Protein AF-A0A699YK33-F1 (afdb_monomer)

pLDDT: mean 93.55, std 6.71, range [49.25, 98.31]

Structure (mmCIF, N/CA/C/O backbone):
data_AF-A0A699YK33-F1
#
_entry.id   AF-A0A699YK33-F1
#
loop_
_atom_site.group_PDB
_atom_site.id
_atom_site.type_symbol
_atom_site.label_atom_id
_atom_site.label_alt_id
_atom_site.label_comp_id
_atom_site.label_asym_id
_atom_site.label_entity_id
_atom_site.label_seq_id
_atom_site.pdbx_PDB_ins_code
_atom_site.Cartn_x
_atom_site.Cartn_y
_atom_site.Cartn_z
_atom_site.occupancy
_atom_site.B_iso_or_equiv
_atom_site.auth_seq_id
_atom_site.auth_comp_id
_atom_site.auth_asym_id
_atom_site.auth_atom_id
_atom_site.pdbx_PDB_model_num
ATOM 1 N N . MET A 1 1 ? 4.930 -12.488 -0.880 1.00 94.19 1 MET A N 1
ATOM 2 C CA . MET A 1 1 ? 5.176 -11.041 -0.690 1.00 94.19 1 MET A CA 1
ATOM 3 C C . MET A 1 1 ? 6.001 -10.523 -1.856 1.00 94.19 1 MET A C 1
ATOM 5 O O . MET A 1 1 ? 6.764 -11.324 -2.399 1.00 94.19 1 MET A O 1
ATOM 9 N N . GLY A 1 2 ? 5.838 -9.251 -2.235 1.00 93.69 2 GLY A N 1
ATOM 10 C CA . GLY A 1 2 ? 6.612 -8.579 -3.289 1.00 93.69 2 GLY A CA 1
ATOM 11 C C . GLY A 1 2 ? 6.788 -9.409 -4.553 1.00 93.69 2 GLY A C 1
ATOM 12 O O . GLY A 1 2 ? 5.814 -9.933 -5.093 1.00 93.69 2 GLY A O 1
ATOM 13 N N . GLY A 1 3 ? 8.035 -9.631 -4.972 1.00 94.25 3 GLY A N 1
ATOM 14 C CA . GLY A 1 3 ? 8.350 -10.424 -6.167 1.00 94.25 3 GLY A CA 1
ATOM 15 C C . GLY A 1 3 ? 7.695 -11.815 -6.211 1.00 94.25 3 GLY A C 1
ATOM 16 O O . GLY A 1 3 ? 7.258 -12.253 -7.271 1.00 94.25 3 GLY A O 1
ATOM 17 N N . GLY A 1 4 ? 7.513 -12.487 -5.067 1.00 94.50 4 GLY A N 1
ATOM 18 C CA . GLY A 1 4 ? 6.802 -13.772 -5.016 1.00 94.50 4 GLY A CA 1
ATOM 19 C C . GLY A 1 4 ? 5.306 -13.661 -5.349 1.00 94.50 4 GLY A C 1
ATOM 20 O O . GLY A 1 4 ? 4.724 -14.596 -5.899 1.00 94.50 4 GLY A O 1
ATOM 21 N N . ALA A 1 5 ? 4.678 -12.514 -5.060 1.00 93.81 5 ALA A N 1
ATOM 22 C CA . ALA A 1 5 ? 3.335 -12.219 -5.558 1.00 93.81 5 ALA A CA 1
ATOM 23 C C . ALA A 1 5 ? 3.363 -12.019 -7.080 1.00 93.81 5 ALA A C 1
ATOM 25 O O . ALA A 1 5 ? 2.541 -12.610 -7.766 1.00 93.81 5 ALA A O 1
ATOM 26 N N . GLY A 1 6 ? 4.349 -11.295 -7.619 1.00 92.94 6 GLY A N 1
ATOM 27 C CA . GLY A 1 6 ? 4.506 -11.099 -9.067 1.00 92.94 6 GLY A CA 1
ATOM 28 C C . GLY A 1 6 ? 4.666 -12.396 -9.863 1.00 92.94 6 GLY A C 1
ATOM 29 O O . GLY A 1 6 ? 4.069 -12.540 -10.924 1.00 92.94 6 GLY A O 1
ATOM 30 N N . VAL A 1 7 ? 5.394 -13.379 -9.328 1.00 94.44 7 VAL A N 1
ATOM 31 C CA . VAL A 1 7 ? 5.552 -14.696 -9.974 1.00 94.44 7 VAL A CA 1
ATOM 32 C C . VAL A 1 7 ? 4.247 -15.508 -9.975 1.00 94.44 7 VAL A C 1
ATOM 34 O O . VAL A 1 7 ? 4.045 -16.339 -10.855 1.00 94.44 7 VAL A O 1
ATOM 37 N N . SER A 1 8 ? 3.351 -15.286 -9.008 1.00 94.25 8 SER A N 1
ATOM 38 C CA . SER A 1 8 ? 2.173 -16.139 -8.791 1.00 94.25 8 SER A CA 1
ATOM 39 C C . SER A 1 8 ? 0.850 -15.518 -9.246 1.00 94.25 8 SER A C 1
ATOM 41 O O . SER A 1 8 ? 0.050 -16.186 -9.895 1.00 94.25 8 SER A O 1
ATOM 43 N N . ILE A 1 9 ? 0.594 -14.249 -8.927 1.00 95.00 9 ILE A N 1
ATOM 44 C CA . ILE A 1 9 ? -0.731 -13.619 -9.037 1.00 95.00 9 ILE A CA 1
ATOM 45 C C . ILE A 1 9 ? -1.215 -13.443 -10.481 1.00 95.00 9 ILE A C 1
ATOM 47 O O . ILE A 1 9 ? -2.422 -13.419 -10.718 1.00 95.00 9 ILE A O 1
ATOM 51 N N . HIS A 1 10 ? -0.279 -13.358 -11.430 1.00 95.62 10 HIS A N 1
ATOM 52 C CA . HIS A 1 10 ? -0.553 -13.248 -12.867 1.00 95.62 10 HIS A CA 1
ATOM 53 C C . HIS A 1 10 ? -0.711 -14.614 -13.548 1.00 95.62 10 HIS A C 1
ATOM 55 O O . HIS A 1 10 ? -1.082 -14.681 -14.718 1.00 95.62 10 HIS A O 1
ATOM 61 N N . GLY A 1 11 ? -0.423 -15.706 -12.834 1.00 94.62 11 GLY A N 1
ATOM 62 C CA . GLY A 1 11 ? -0.591 -17.064 -13.330 1.00 94.62 11 GLY A CA 1
ATOM 63 C C . GLY A 1 11 ? -2.064 -17.447 -13.475 1.00 94.62 11 GLY A C 1
ATOM 64 O O . GLY A 1 11 ? -2.920 -17.016 -12.701 1.00 94.62 11 GLY A O 1
ATOM 65 N N . HIS A 1 12 ? -2.358 -18.307 -14.452 1.00 94.69 12 HIS A N 1
ATOM 66 C CA . HIS A 1 12 ? -3.718 -18.810 -14.677 1.00 94.69 12 HIS A CA 1
ATOM 67 C C . HIS A 1 12 ? -4.240 -19.618 -13.477 1.00 94.69 12 HIS A C 1
ATOM 69 O O . HIS A 1 12 ? -5.401 -19.502 -13.091 1.00 94.69 12 HIS A O 1
ATOM 75 N N . PHE A 1 13 ? -3.351 -20.387 -12.845 1.00 95.25 13 PHE A N 1
ATOM 76 C CA . PHE A 1 13 ? -3.638 -21.150 -11.638 1.00 95.25 13 PHE A CA 1
ATOM 77 C C . PHE A 1 13 ? -2.899 -20.543 -10.450 1.00 95.25 13 PHE A C 1
ATOM 79 O O . PHE A 1 13 ? -1.687 -20.338 -10.495 1.00 95.25 13 PHE A O 1
ATOM 86 N N . ARG A 1 14 ? -3.638 -20.279 -9.373 1.00 95.12 14 ARG A N 1
ATOM 87 C CA . ARG A 1 14 ? -3.117 -19.730 -8.118 1.00 95.12 14 ARG A CA 1
ATOM 88 C C . ARG A 1 14 ? -3.487 -20.693 -7.003 1.00 95.12 14 ARG A C 1
ATOM 90 O O . ARG A 1 14 ? -4.668 -20.903 -6.748 1.00 95.12 14 ARG A O 1
ATOM 97 N N . VAL A 1 15 ? -2.480 -21.286 -6.369 1.00 94.19 15 VAL A N 1
ATOM 98 C CA . VAL A 1 15 ? -2.665 -22.246 -5.276 1.00 94.19 15 VAL A CA 1
ATOM 99 C C . VAL A 1 15 ? -2.273 -21.571 -3.969 1.00 94.19 15 VAL A C 1
ATOM 101 O O . VAL A 1 15 ? -1.152 -21.087 -3.825 1.00 94.19 15 VAL A O 1
ATOM 104 N N . ALA A 1 16 ? -3.206 -21.539 -3.023 1.00 92.75 16 ALA A N 1
ATOM 105 C CA . ALA A 1 16 ? -2.965 -21.109 -1.654 1.00 92.75 16 ALA A CA 1
ATOM 106 C C . ALA A 1 16 ? -3.163 -22.293 -0.701 1.00 92.75 16 ALA A C 1
ATOM 108 O O . ALA A 1 16 ? -3.942 -23.203 -0.978 1.00 92.75 16 ALA A O 1
ATOM 109 N N . THR A 1 17 ? -2.449 -22.266 0.416 1.00 93.75 17 THR A N 1
ATOM 110 C CA . THR A 1 17 ? -2.504 -23.260 1.496 1.00 93.75 17 THR A CA 1
ATOM 111 C C . THR A 1 17 ? -2.755 -22.545 2.820 1.00 93.75 17 THR A C 1
ATOM 113 O O . THR A 1 17 ? -2.683 -21.316 2.891 1.00 93.75 17 THR A O 1
ATOM 116 N N . GLU A 1 18 ? -2.957 -23.294 3.897 1.00 92.19 18 GLU A N 1
ATOM 117 C CA . GLU A 1 18 ? -3.042 -22.766 5.261 1.00 92.19 18 GLU A CA 1
ATOM 118 C C . GLU A 1 18 ? -1.773 -22.019 5.710 1.00 92.19 18 GLU A C 1
ATOM 120 O O . GLU A 1 18 ? -1.812 -21.230 6.651 1.00 92.19 18 GLU A O 1
ATOM 125 N N . ARG A 1 19 ? -0.646 -22.232 5.018 1.00 91.88 19 ARG A N 1
ATOM 126 C CA . ARG A 1 19 ? 0.640 -21.568 5.283 1.00 91.88 19 ARG A CA 1
ATOM 127 C C . ARG A 1 19 ? 0.883 -20.344 4.402 1.00 91.88 19 ARG A C 1
ATOM 129 O O . ARG A 1 19 ? 1.884 -19.650 4.581 1.00 91.88 19 ARG A O 1
ATOM 136 N N . SER A 1 20 ? 0.020 -20.085 3.422 1.00 92.06 20 SER A N 1
ATOM 137 C CA . SER A 1 20 ? 0.208 -18.987 2.478 1.00 92.06 20 SER A CA 1
ATOM 138 C C . SER A 1 20 ? 0.007 -17.635 3.161 1.00 92.06 20 SER A C 1
ATOM 140 O O . SER A 1 20 ? -1.020 -17.381 3.783 1.00 92.06 20 SER A O 1
ATOM 142 N N . VAL A 1 21 ? 0.979 -16.735 2.994 1.00 92.88 21 VAL A N 1
ATOM 143 C CA . VAL A 1 21 ? 0.901 -15.354 3.486 1.00 92.88 21 VAL A CA 1
ATOM 144 C C . VAL A 1 21 ? 1.034 -14.389 2.317 1.00 92.88 21 VAL A C 1
ATOM 146 O O . VAL A 1 21 ? 2.070 -14.328 1.646 1.00 92.88 21 VAL A O 1
ATOM 149 N N . PHE A 1 22 ? -0.014 -13.599 2.100 1.00 95.00 22 PHE A N 1
ATOM 150 C CA . PHE A 1 22 ? -0.031 -12.531 1.110 1.00 95.00 22 PHE A CA 1
ATOM 151 C C . PHE A 1 22 ? 0.154 -11.169 1.791 1.00 95.00 22 PHE A C 1
ATOM 153 O O . PHE A 1 22 ? -0.535 -10.872 2.763 1.00 95.00 22 PHE A O 1
ATOM 160 N N . ALA A 1 23 ? 1.092 -10.361 1.292 1.00 96.00 23 ALA A N 1
ATOM 161 C CA . ALA A 1 23 ? 1.342 -8.985 1.728 1.00 96.00 23 ALA A CA 1
ATOM 162 C C . ALA A 1 23 ? 2.189 -8.247 0.679 1.00 96.00 23 ALA A C 1
ATOM 164 O O . ALA A 1 23 ? 2.988 -8.892 -0.014 1.00 96.00 23 ALA A O 1
ATOM 165 N N . MET A 1 24 ? 2.056 -6.920 0.639 1.00 97.31 24 MET A N 1
ATOM 166 C CA . MET A 1 24 ? 2.855 -5.995 -0.177 1.00 97.31 24 MET A CA 1
ATOM 167 C C . MET A 1 24 ? 3.557 -4.965 0.737 1.00 97.31 24 MET A C 1
ATOM 169 O O . MET A 1 24 ? 3.090 -3.835 0.877 1.00 97.31 24 MET A O 1
ATOM 173 N N . PRO A 1 25 ? 4.633 -5.358 1.452 1.00 96.88 25 PRO A N 1
ATOM 174 C CA . PRO A 1 25 ? 5.281 -4.533 2.477 1.00 96.88 25 PRO A CA 1
ATOM 175 C C . PRO A 1 25 ? 6.242 -3.462 1.927 1.00 96.88 25 PRO A C 1
ATOM 177 O O . PRO A 1 25 ? 7.055 -2.928 2.682 1.00 96.88 25 PRO A O 1
ATOM 180 N N . GLU A 1 26 ? 6.190 -3.148 0.633 1.00 98.06 26 GLU A N 1
ATOM 181 C CA . GLU A 1 26 ? 7.184 -2.330 -0.071 1.00 98.06 26 GLU A CA 1
ATOM 182 C C . GLU A 1 26 ? 7.278 -0.899 0.482 1.00 98.06 26 GLU A C 1
ATOM 184 O O . GLU A 1 26 ? 8.386 -0.381 0.646 1.00 98.06 26 GLU A O 1
ATOM 189 N N . CYS A 1 27 ? 6.152 -0.293 0.886 1.00 97.38 27 CYS A N 1
ATOM 190 C CA . CYS A 1 27 ? 6.141 1.054 1.477 1.00 97.38 27 CYS A CA 1
ATOM 191 C C . CYS A 1 27 ? 7.008 1.156 2.743 1.00 97.38 27 CYS A C 1
ATOM 193 O O . CYS A 1 27 ? 7.571 2.216 3.022 1.00 97.38 27 CYS A O 1
ATOM 195 N N . ALA A 1 28 ? 7.157 0.062 3.499 1.00 96.06 28 ALA A N 1
ATOM 196 C CA . ALA A 1 28 ? 7.976 0.020 4.712 1.00 96.06 28 ALA A CA 1
ATOM 197 C C . ALA A 1 28 ? 9.487 -0.045 4.428 1.00 96.06 28 ALA A C 1
ATOM 199 O O . ALA A 1 28 ? 10.285 0.218 5.325 1.00 96.06 28 ALA A O 1
ATOM 200 N N . ILE A 1 29 ? 9.883 -0.375 3.196 1.00 95.94 29 ILE A N 1
ATOM 201 C CA . ILE A 1 29 ? 11.282 -0.407 2.745 1.00 95.94 29 ILE A CA 1
ATOM 202 C C . ILE A 1 29 ? 11.589 0.698 1.727 1.00 95.94 29 ILE A C 1
ATOM 204 O O . ILE A 1 29 ? 12.615 0.642 1.055 1.00 95.94 29 ILE A O 1
ATOM 208 N N . GLY A 1 30 ? 10.726 1.712 1.617 1.00 96.69 30 GLY A N 1
ATOM 209 C CA . GLY A 1 30 ? 10.956 2.861 0.741 1.00 96.69 30 GLY A CA 1
ATOM 210 C C . GLY A 1 30 ? 10.732 2.582 -0.746 1.00 96.69 30 GLY A C 1
ATOM 211 O O . GLY A 1 30 ? 11.285 3.297 -1.577 1.00 96.69 30 GLY A O 1
ATOM 212 N N . LEU A 1 31 ? 9.954 1.552 -1.088 1.00 97.69 31 LEU A N 1
ATOM 213 C CA . LEU A 1 31 ? 9.468 1.285 -2.443 1.00 97.69 31 LEU A CA 1
ATOM 214 C C . LEU A 1 31 ? 7.932 1.343 -2.457 1.00 97.69 31 LEU A C 1
ATOM 216 O O . LEU A 1 31 ? 7.296 1.431 -1.416 1.00 97.69 31 LEU A O 1
ATOM 220 N N . TYR A 1 32 ? 7.313 1.294 -3.626 1.00 97.62 32 TYR A N 1
ATOM 221 C CA . TYR A 1 32 ? 5.868 1.112 -3.779 1.00 97.62 32 TYR A CA 1
ATOM 222 C C . TYR A 1 32 ? 5.577 -0.335 -4.221 1.00 97.62 32 TYR A C 1
ATOM 224 O O . TYR A 1 32 ? 6.486 -0.993 -4.730 1.00 97.62 32 TYR A O 1
ATOM 232 N N . PRO A 1 33 ? 4.345 -0.851 -4.061 1.00 98.00 33 PRO A N 1
ATOM 233 C CA . PRO A 1 33 ? 3.961 -2.148 -4.615 1.00 98.00 33 PRO A CA 1
ATOM 234 C C . PRO A 1 33 ? 4.132 -2.152 -6.141 1.00 98.00 33 PRO A C 1
ATOM 236 O O . PRO A 1 33 ? 3.358 -1.521 -6.864 1.00 98.00 33 PRO A O 1
ATOM 239 N N . ASP A 1 34 ? 5.165 -2.841 -6.614 1.00 97.00 34 ASP A N 1
ATOM 240 C CA . ASP A 1 34 ? 5.558 -2.952 -8.017 1.00 97.00 34 ASP A CA 1
ATOM 241 C C . ASP A 1 34 ? 4.968 -4.230 -8.640 1.00 97.00 34 ASP A C 1
ATOM 243 O O . ASP A 1 34 ? 3.880 -4.657 -8.256 1.00 97.00 34 ASP A O 1
ATOM 247 N N . ILE A 1 35 ? 5.634 -4.842 -9.627 1.00 96.88 35 ILE A N 1
ATOM 248 C CA . ILE A 1 35 ? 5.248 -6.122 -10.256 1.00 96.88 35 ILE A CA 1
ATOM 249 C C . ILE A 1 35 ? 3.802 -6.193 -10.780 1.00 96.88 35 ILE A C 1
ATOM 251 O O . ILE A 1 35 ? 3.200 -7.267 -10.853 1.00 96.88 35 ILE A O 1
ATOM 255 N N . GLY A 1 36 ? 3.225 -5.060 -11.179 1.00 97.31 36 GLY A N 1
ATOM 256 C CA . GLY A 1 36 ? 1.837 -4.954 -11.613 1.00 97.31 36 GLY A CA 1
ATOM 257 C C . GLY A 1 36 ? 0.834 -4.973 -10.458 1.00 97.31 36 GLY A C 1
ATOM 258 O O . GLY A 1 36 ? -0.339 -5.264 -10.686 1.00 97.31 36 GLY A O 1
ATOM 259 N N . ALA A 1 37 ? 1.242 -4.669 -9.225 1.00 97.94 37 ALA A N 1
ATOM 260 C CA . ALA A 1 37 ? 0.347 -4.603 -8.070 1.00 97.94 37 ALA A CA 1
ATOM 261 C C . ALA A 1 37 ? -0.772 -3.592 -8.246 1.00 97.94 37 ALA A C 1
ATOM 263 O O . ALA A 1 37 ? -1.921 -3.894 -7.934 1.00 97.94 37 ALA A O 1
ATOM 264 N N . SER A 1 38 ? -0.480 -2.456 -8.870 1.00 97.69 38 SER A N 1
ATOM 265 C CA . SER A 1 38 ? -1.500 -1.483 -9.255 1.00 97.69 38 SER A CA 1
ATOM 266 C C . SER A 1 38 ? -2.566 -2.055 -10.206 1.00 97.69 38 SER A C 1
ATOM 268 O O . SER A 1 38 ? -3.677 -1.543 -10.246 1.00 97.69 38 SER A O 1
ATOM 270 N N . PHE A 1 39 ? -2.300 -3.148 -10.931 1.00 98.00 39 PHE A N 1
ATOM 271 C CA . PHE A 1 39 ? -3.315 -3.851 -11.722 1.00 98.00 39 PHE A CA 1
ATOM 272 C C . PHE A 1 39 ? -4.162 -4.807 -10.873 1.00 98.00 39 PHE A C 1
ATOM 274 O O . PHE A 1 39 ? -5.390 -4.732 -10.907 1.00 98.00 39 PHE A O 1
ATOM 281 N N . PHE A 1 40 ? -3.541 -5.727 -10.126 1.00 96.81 40 PHE A N 1
ATOM 282 C CA . PHE A 1 40 ? -4.301 -6.773 -9.427 1.00 96.81 40 PHE A CA 1
ATOM 283 C C . PHE A 1 40 ? -4.896 -6.311 -8.092 1.00 96.81 40 PHE A C 1
ATOM 285 O O . PHE A 1 40 ? -5.946 -6.812 -7.699 1.00 96.81 40 PHE A O 1
ATOM 292 N N . LEU A 1 41 ? -4.281 -5.351 -7.390 1.00 97.50 41 LEU A N 1
ATOM 293 C CA . LEU A 1 41 ? -4.832 -4.824 -6.136 1.00 97.50 41 LEU A CA 1
ATOM 294 C C . LEU A 1 41 ? -6.108 -4.017 -6.394 1.00 97.50 41 LEU A C 1
ATOM 296 O O . LEU A 1 41 ? -7.035 -4.089 -5.595 1.00 97.50 41 LEU A O 1
ATOM 300 N N . ASN A 1 42 ? -6.204 -3.320 -7.530 1.00 97.31 42 ASN A N 1
ATOM 301 C CA . ASN A 1 42 ? -7.423 -2.608 -7.934 1.00 97.31 42 ASN A CA 1
ATOM 302 C C . ASN A 1 42 ? -8.599 -3.531 -8.294 1.00 97.31 42 ASN A C 1
ATOM 304 O O . ASN A 1 42 ? -9.720 -3.057 -8.436 1.00 97.31 42 ASN A O 1
ATOM 308 N N . GLN A 1 43 ? -8.366 -4.837 -8.434 1.00 95.69 43 GLN A N 1
ATOM 309 C CA . GLN A 1 43 ? -9.425 -5.824 -8.673 1.00 95.69 43 GLN A CA 1
ATOM 310 C C . GLN A 1 43 ? -9.964 -6.434 -7.373 1.00 95.69 43 GLN A C 1
ATOM 312 O O . GLN A 1 43 ? -10.909 -7.222 -7.404 1.00 95.69 43 GLN A O 1
ATOM 317 N N . LEU A 1 44 ? -9.359 -6.106 -6.227 1.00 95.12 44 LEU A N 1
ATOM 318 C CA . LEU A 1 44 ? -9.830 -6.562 -4.925 1.00 95.12 44 LEU A CA 1
ATOM 319 C C . LEU A 1 44 ? -11.083 -5.782 -4.493 1.00 95.12 44 LEU A C 1
ATOM 321 O O . LEU A 1 44 ? -11.240 -4.617 -4.856 1.00 95.12 44 LEU A O 1
ATOM 325 N N . PRO A 1 45 ? -11.976 -6.398 -3.700 1.00 94.44 45 PRO A N 1
ATOM 326 C CA . PRO A 1 45 ? -13.236 -5.777 -3.312 1.00 94.44 45 PRO A CA 1
ATOM 327 C C . PRO A 1 45 ? -13.034 -4.509 -2.477 1.00 94.44 45 PRO A C 1
ATOM 329 O O . PRO A 1 45 ? -12.212 -4.468 -1.554 1.00 94.44 45 PRO A O 1
ATOM 332 N N . GLY A 1 46 ? -13.843 -3.491 -2.781 1.00 93.94 46 GLY A N 1
ATOM 333 C CA . GLY A 1 46 ? -13.855 -2.215 -2.071 1.00 93.94 46 GLY A CA 1
ATOM 334 C C . GLY A 1 46 ? -12.477 -1.558 -2.066 1.00 93.94 46 GLY A C 1
ATOM 335 O O . GLY A 1 46 ? -11.878 -1.315 -3.110 1.00 93.94 46 GLY A O 1
ATOM 336 N N . ARG A 1 47 ? -11.964 -1.275 -0.867 1.00 96.31 47 ARG A N 1
ATOM 337 C CA . ARG A 1 47 ? -10.667 -0.608 -0.655 1.00 96.31 47 ARG A CA 1
ATOM 338 C C . ARG A 1 47 ? -9.568 -1.542 -0.165 1.00 96.31 47 ARG A C 1
ATOM 340 O O . ARG A 1 47 ? -8.509 -1.077 0.255 1.00 96.31 47 ARG A O 1
ATOM 347 N N . LEU A 1 48 ? -9.783 -2.858 -0.247 1.00 96.88 48 LEU A N 1
ATOM 348 C CA . LEU A 1 48 ? -8.811 -3.854 0.212 1.00 96.88 48 LEU A CA 1
ATOM 349 C C . LEU A 1 48 ? -7.457 -3.698 -0.480 1.00 96.88 48 LEU A C 1
ATOM 351 O O . LEU A 1 48 ? -6.426 -3.723 0.187 1.00 96.88 48 LEU A O 1
ATOM 355 N N . GLY A 1 49 ? -7.456 -3.479 -1.795 1.00 97.12 49 GLY A N 1
ATOM 356 C CA . GLY A 1 49 ? -6.227 -3.243 -2.546 1.00 97.12 49 GLY A CA 1
ATOM 357 C C . GLY A 1 49 ? -5.439 -2.042 -2.040 1.00 97.12 49 GLY A C 1
ATOM 358 O O . GLY A 1 49 ? -4.237 -2.152 -1.823 1.00 97.12 49 GLY A O 1
ATOM 359 N N . MET A 1 50 ? -6.122 -0.918 -1.804 1.00 97.94 50 MET A N 1
ATOM 360 C CA . MET A 1 50 ? -5.499 0.310 -1.304 1.00 97.94 50 MET A CA 1
ATOM 361 C C . MET A 1 50 ? -4.905 0.116 0.093 1.00 97.94 50 MET A C 1
ATOM 363 O O . MET A 1 50 ? -3.763 0.499 0.343 1.00 97.94 50 MET A O 1
ATOM 367 N N . TYR A 1 51 ? -5.656 -0.527 0.988 1.00 97.94 51 TYR A N 1
ATOM 368 C CA . TYR A 1 51 ? -5.188 -0.860 2.329 1.00 97.94 51 TYR A CA 1
ATOM 369 C C . TYR A 1 51 ? -3.924 -1.721 2.291 1.00 97.94 51 TYR A C 1
ATOM 371 O O . TYR A 1 51 ? -2.921 -1.359 2.907 1.00 97.94 51 TYR A O 1
ATOM 379 N N . LEU A 1 52 ? -3.938 -2.821 1.531 1.00 97.75 52 LEU A N 1
ATOM 380 C CA . LEU A 1 52 ? -2.782 -3.712 1.406 1.00 97.75 52 LEU A CA 1
ATOM 381 C C . LEU A 1 52 ? -1.577 -2.996 0.782 1.00 97.75 52 LEU A C 1
ATOM 383 O O . LEU A 1 52 ? -0.456 -3.220 1.227 1.00 97.75 52 LEU A O 1
ATOM 387 N N . ALA A 1 53 ? -1.809 -2.126 -0.206 1.00 98.12 53 ALA A N 1
ATOM 388 C CA . ALA A 1 53 ? -0.762 -1.379 -0.897 1.00 98.12 53 ALA A CA 1
ATOM 389 C C . ALA A 1 53 ? -0.035 -0.380 0.019 1.00 98.12 53 ALA A C 1
ATOM 391 O O . ALA A 1 53 ? 1.190 -0.272 -0.020 1.00 98.12 53 ALA A O 1
ATOM 392 N N . LEU A 1 54 ? -0.788 0.365 0.833 1.00 98.31 54 LEU A N 1
ATOM 393 C CA . LEU A 1 54 ? -0.237 1.431 1.673 1.00 98.31 54 LEU A CA 1
ATOM 394 C C . LEU A 1 54 ? 0.348 0.909 2.990 1.00 98.31 54 LEU A C 1
ATOM 396 O O . LEU A 1 54 ? 1.380 1.402 3.447 1.00 98.31 54 LEU A O 1
ATOM 400 N N . THR A 1 55 ? -0.305 -0.084 3.598 1.00 97.75 55 THR A N 1
ATOM 401 C CA . THR A 1 55 ? 0.072 -0.593 4.928 1.00 97.75 55 THR A CA 1
ATOM 402 C C . THR A 1 55 ? 1.014 -1.791 4.869 1.00 97.75 55 THR A C 1
ATOM 404 O O . THR A 1 55 ? 1.710 -2.084 5.840 1.00 97.75 55 THR A O 1
ATOM 407 N N . GLY A 1 56 ? 1.023 -2.534 3.759 1.00 97.00 56 GLY A N 1
ATOM 408 C CA . GLY A 1 56 ? 1.719 -3.813 3.685 1.00 97.00 56 GLY A CA 1
ATOM 409 C C . GLY A 1 56 ? 1.178 -4.872 4.641 1.00 97.00 56 GLY A C 1
ATOM 410 O O . GLY A 1 56 ? 1.888 -5.832 4.957 1.00 97.00 56 GLY A O 1
ATOM 411 N N . ALA A 1 57 ? -0.058 -4.701 5.119 1.00 95.88 57 ALA A N 1
ATOM 412 C CA . ALA A 1 57 ? -0.710 -5.651 6.000 1.00 95.88 57 ALA A CA 1
ATOM 413 C C . ALA A 1 57 ? -0.756 -7.050 5.378 1.00 95.88 57 ALA A C 1
ATOM 415 O O . ALA A 1 57 ? -0.853 -7.237 4.160 1.00 95.88 57 ALA A O 1
ATOM 416 N N . ARG A 1 58 ? -0.695 -8.058 6.247 1.00 94.00 58 ARG A N 1
ATOM 417 C CA . ARG A 1 58 ? -0.894 -9.445 5.839 1.00 94.00 58 ARG A CA 1
ATOM 418 C C . ARG A 1 58 ? -2.381 -9.665 5.624 1.00 94.00 58 ARG A C 1
ATOM 420 O O . ARG A 1 58 ? -3.178 -9.362 6.506 1.00 94.00 58 ARG A O 1
ATOM 427 N N . LEU A 1 59 ? -2.747 -10.223 4.477 1.00 86.25 59 LEU A N 1
ATOM 428 C CA . LEU A 1 59 ? -4.128 -10.594 4.208 1.00 86.25 59 LEU A CA 1
ATOM 429 C C . LEU A 1 59 ? -4.510 -11.781 5.099 1.00 86.25 59 LEU A C 1
ATOM 431 O O . LEU A 1 59 ? -4.157 -12.925 4.814 1.00 86.25 59 LEU A O 1
ATOM 435 N N . GLN A 1 60 ? -5.185 -11.483 6.206 1.00 80.31 60 GLN A N 1
ATOM 436 C CA . GLN A 1 60 ? -5.639 -12.433 7.219 1.00 80.31 60 GLN A CA 1
ATOM 437 C C . GLN A 1 60 ? -7.002 -11.985 7.770 1.00 80.31 60 GLN A C 1
ATOM 439 O O . GLN A 1 60 ? -7.334 -10.801 7.741 1.00 80.31 60 GLN A O 1
ATOM 444 N N . GLY A 1 61 ? -7.785 -12.929 8.301 1.00 71.56 61 GLY A N 1
ATOM 445 C CA . GLY A 1 61 ? -9.043 -12.638 8.996 1.00 71.56 61 GLY A CA 1
ATOM 446 C C . GLY A 1 61 ? -10.304 -12.688 8.126 1.00 71.56 61 GLY A C 1
ATOM 447 O O . GLY A 1 61 ? -10.309 -13.193 7.006 1.00 71.56 61 GLY A O 1
ATOM 448 N N . GLN A 1 62 ? -11.413 -12.204 8.693 1.00 81.06 62 GLN A N 1
ATOM 449 C CA . GLN A 1 62 ? -12.738 -12.236 8.069 1.00 81.06 62 GLN A CA 1
ATOM 450 C C . GLN A 1 62 ? -12.978 -10.962 7.254 1.00 81.06 62 GLN A C 1
ATOM 452 O O . GLN A 1 62 ? -13.210 -9.893 7.819 1.00 81.06 62 GLN A O 1
ATOM 457 N N . LEU A 1 63 ? -12.969 -11.088 5.925 1.00 84.56 63 LEU A N 1
ATOM 458 C CA . LEU A 1 63 ? -13.117 -9.964 4.994 1.00 84.56 63 LEU A CA 1
ATOM 459 C C . LEU A 1 63 ? -14.373 -9.115 5.261 1.00 84.56 63 LEU A C 1
ATOM 461 O O . LEU A 1 63 ? -14.314 -7.893 5.173 1.00 84.56 63 LEU A O 1
ATOM 465 N N . SER A 1 64 ? -15.484 -9.740 5.662 1.00 87.50 64 SER A N 1
ATOM 466 C CA . SER A 1 64 ? -16.746 -9.052 5.967 1.00 87.50 64 SER A CA 1
ATOM 467 C C . SER A 1 64 ? -16.639 -8.027 7.099 1.00 87.50 64 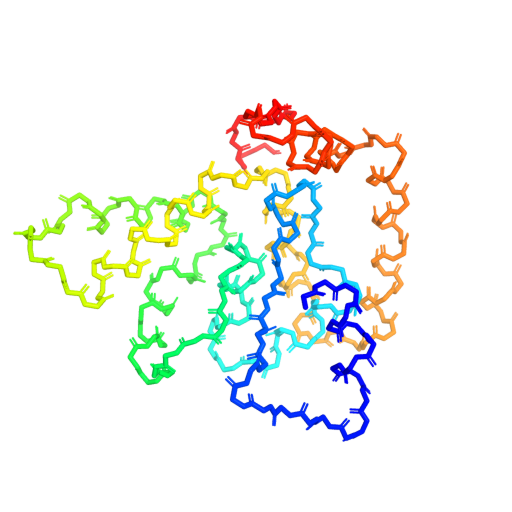SER A C 1
ATOM 469 O O . SER A 1 64 ? -17.321 -7.009 7.054 1.00 87.50 64 SER A O 1
ATOM 471 N N . ARG A 1 65 ? -15.774 -8.262 8.095 1.00 90.94 65 ARG A N 1
ATOM 472 C CA . ARG A 1 65 ? -15.534 -7.315 9.198 1.00 90.94 65 ARG A CA 1
ATOM 473 C C . ARG A 1 65 ? -14.578 -6.195 8.804 1.00 90.94 65 ARG A C 1
ATOM 475 O O . ARG A 1 65 ? -14.640 -5.112 9.372 1.00 90.94 65 ARG A O 1
ATOM 482 N N . LEU A 1 66 ? -13.686 -6.472 7.854 1.00 91.75 66 LEU A N 1
ATOM 483 C CA . LEU A 1 66 ? -12.664 -5.537 7.403 1.00 91.75 66 LEU A CA 1
ATOM 484 C C . LEU A 1 66 ? -13.249 -4.470 6.470 1.00 91.75 66 LEU A C 1
ATOM 486 O O . LEU A 1 66 ? -12.963 -3.293 6.652 1.00 91.75 66 LEU A O 1
ATOM 490 N N . LEU A 1 67 ? -14.083 -4.866 5.499 1.00 93.88 67 LEU A N 1
ATOM 491 C CA . LEU A 1 67 ? -14.574 -3.970 4.441 1.00 93.88 67 LEU A CA 1
ATOM 492 C C . LEU A 1 67 ? -15.195 -2.651 4.957 1.00 93.88 67 LEU A C 1
ATOM 494 O O . LEU A 1 67 ? -14.775 -1.608 4.456 1.00 93.88 67 LEU A O 1
ATOM 498 N N . PRO A 1 68 ? -16.080 -2.633 5.978 1.00 95.56 68 PRO A N 1
ATOM 499 C CA . PRO A 1 68 ? -16.637 -1.377 6.489 1.00 95.56 68 PRO A CA 1
ATOM 500 C C . PRO A 1 68 ? -15.575 -0.416 7.043 1.00 95.56 68 PRO A C 1
ATOM 502 O O . PRO A 1 68 ? -15.658 0.790 6.829 1.00 95.56 68 PRO A O 1
ATOM 505 N N . LEU A 1 69 ? -14.542 -0.944 7.710 1.00 95.88 69 LEU A N 1
ATOM 506 C CA . LEU A 1 69 ? -13.438 -0.139 8.245 1.00 95.88 69 LEU A CA 1
ATOM 507 C C . LEU A 1 69 ? -12.572 0.438 7.120 1.00 95.88 69 LEU A C 1
ATOM 509 O O . LEU A 1 69 ? -12.085 1.566 7.212 1.00 95.88 69 LEU A O 1
ATOM 513 N N . LEU A 1 70 ? -12.400 -0.314 6.029 1.00 96.69 70 LEU A N 1
ATOM 514 C CA . LEU A 1 70 ? -11.696 0.179 4.846 1.00 96.69 70 LEU A CA 1
ATOM 515 C C . LEU A 1 70 ? -12.473 1.300 4.156 1.00 96.69 70 LEU A C 1
ATOM 517 O O . LEU A 1 70 ? -11.876 2.296 3.751 1.00 96.69 70 LEU A O 1
ATOM 521 N N . ASP A 1 71 ? -13.791 1.155 4.043 1.00 96.25 71 ASP A N 1
ATOM 522 C CA . ASP A 1 71 ? -14.670 2.175 3.468 1.00 96.25 71 ASP A CA 1
ATOM 523 C 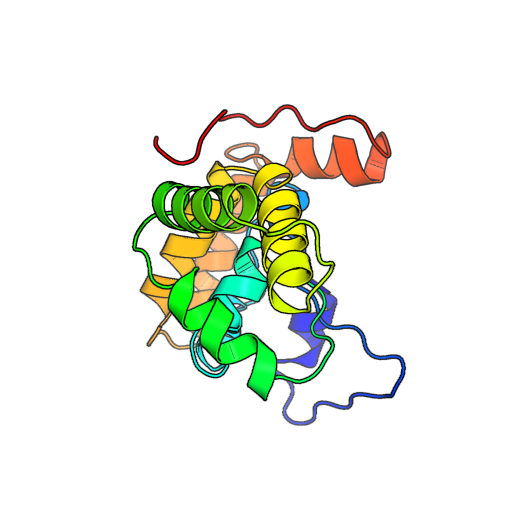C . ASP A 1 71 ? -14.723 3.448 4.313 1.00 96.25 71 ASP A C 1
ATOM 525 O O . ASP A 1 71 ? -14.867 4.537 3.762 1.00 96.25 71 ASP A O 1
ATOM 529 N N . GLN A 1 72 ? -14.516 3.329 5.624 1.00 97.06 72 GLN A N 1
ATOM 530 C CA . GLN A 1 72 ? -14.413 4.467 6.529 1.00 97.06 72 GLN A CA 1
ATOM 531 C C . GLN A 1 72 ? -13.061 5.193 6.432 1.00 97.06 72 GLN A C 1
ATOM 533 O O . GLN A 1 72 ? -13.029 6.422 6.407 1.00 97.06 72 GLN A O 1
ATOM 538 N N . HIS A 1 73 ? -11.942 4.463 6.401 1.00 98.00 73 HIS A N 1
ATOM 539 C CA . HIS A 1 73 ? -10.615 5.063 6.604 1.00 98.00 73 HIS A CA 1
ATOM 540 C C . HIS A 1 73 ? -9.778 5.228 5.332 1.00 98.00 73 HIS A C 1
ATOM 542 O O . HIS A 1 73 ? -8.945 6.125 5.266 1.00 98.00 73 HIS A O 1
ATOM 548 N N . PHE A 1 74 ? -9.998 4.412 4.300 1.00 97.94 74 PHE A N 1
ATOM 549 C CA . PHE A 1 74 ? -9.200 4.415 3.064 1.00 97.94 74 PHE A CA 1
ATOM 550 C C . PHE A 1 74 ? -9.944 5.057 1.879 1.00 97.94 74 PHE A C 1
ATOM 552 O O . PHE A 1 74 ? -9.627 4.799 0.717 1.00 97.94 74 PHE A O 1
ATOM 559 N N . VAL A 1 75 ? -10.966 5.872 2.159 1.00 97.06 75 VAL A N 1
ATOM 560 C CA . VAL A 1 75 ? -11.788 6.568 1.152 1.00 97.06 75 VAL A CA 1
ATOM 561 C C . VAL A 1 75 ? -11.160 7.845 0.602 1.00 97.06 75 VAL A C 1
ATOM 563 O O . VAL A 1 75 ? -11.475 8.226 -0.521 1.00 97.06 75 VAL A O 1
ATOM 566 N N . TYR A 1 76 ? -10.265 8.473 1.358 1.00 97.38 76 TYR A N 1
ATOM 567 C CA . TYR A 1 76 ? -9.788 9.830 1.099 1.00 97.38 76 TYR A CA 1
ATOM 568 C C . TYR A 1 76 ? -8.764 9.951 -0.023 1.00 97.38 76 TYR A C 1
ATOM 570 O O . TYR A 1 76 ? -8.054 8.994 -0.344 1.00 97.38 76 TYR A O 1
ATOM 578 N N . ASP A 1 77 ? -8.645 11.158 -0.581 1.00 95.25 77 ASP A N 1
ATOM 579 C CA . ASP A 1 77 ? -7.829 11.445 -1.759 1.00 95.25 77 ASP A CA 1
ATOM 580 C C . ASP A 1 77 ? -6.350 11.688 -1.481 1.00 95.25 77 ASP A C 1
ATOM 582 O O . ASP A 1 77 ? -5.525 11.639 -2.400 1.00 95.25 77 ASP A O 1
ATOM 586 N N . THR A 1 78 ? -5.968 11.808 -0.221 1.00 96.44 78 THR A N 1
ATOM 587 C CA . THR A 1 78 ? -4.577 12.022 0.160 1.00 96.44 78 THR A CA 1
ATOM 588 C C . THR A 1 78 ? -4.163 11.103 1.308 1.00 96.44 78 THR A C 1
ATOM 590 O O . THR A 1 78 ? -4.975 10.678 2.130 1.00 96.44 78 THR A O 1
ATOM 593 N N . VAL A 1 79 ? -2.871 10.768 1.368 1.00 97.5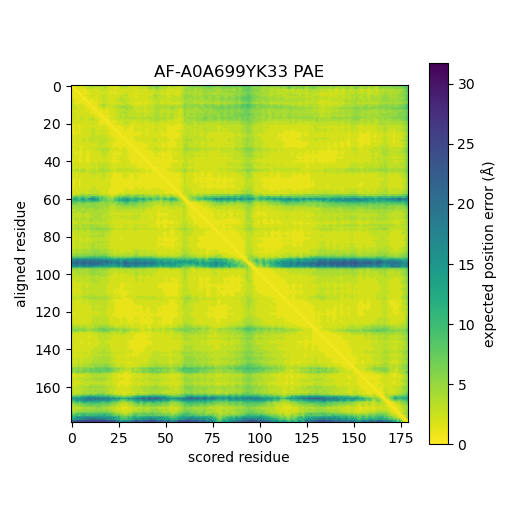0 79 VAL A N 1
ATOM 594 C CA . VAL A 1 79 ? -2.314 9.992 2.488 1.00 97.50 79 VAL A CA 1
ATOM 595 C C . VAL A 1 79 ? -2.508 10.723 3.830 1.00 97.50 79 VAL A C 1
ATOM 597 O O . VAL A 1 79 ? -2.906 10.053 4.783 1.00 97.50 79 VAL A O 1
ATOM 600 N N . PRO A 1 80 ? -2.306 12.055 3.935 1.00 97.12 80 PRO A N 1
ATOM 601 C CA . PRO A 1 80 ? -2.602 12.804 5.156 1.00 97.12 80 PRO A CA 1
ATOM 602 C C . PRO A 1 80 ? -4.052 12.671 5.636 1.00 97.12 80 PRO A C 1
ATOM 604 O O . PRO A 1 80 ? -4.275 12.494 6.828 1.00 97.12 80 PRO A O 1
ATOM 607 N N . GLU A 1 81 ? -5.044 12.674 4.742 1.00 97.56 81 GLU A N 1
ATOM 608 C CA . GLU A 1 81 ? -6.448 12.488 5.142 1.00 97.56 81 GLU A CA 1
ATOM 609 C C . GLU A 1 81 ? -6.733 11.067 5.653 1.00 97.56 81 GLU A C 1
ATOM 611 O O . GLU A 1 81 ? -7.432 10.900 6.654 1.00 97.56 81 GLU A O 1
ATOM 616 N N . ILE A 1 82 ? -6.155 10.039 5.015 1.00 98.06 82 ILE A N 1
ATOM 617 C CA . ILE A 1 82 ? -6.232 8.648 5.501 1.00 98.06 82 ILE A CA 1
ATOM 618 C C . ILE A 1 82 ? -5.623 8.554 6.907 1.00 98.06 82 ILE A C 1
ATOM 620 O O . ILE A 1 82 ? -6.224 7.980 7.816 1.00 98.06 82 ILE A O 1
ATOM 624 N N . MET A 1 83 ? -4.448 9.158 7.099 1.00 97.38 83 MET A N 1
ATOM 625 C CA . MET A 1 83 ? -3.761 9.218 8.389 1.00 97.38 83 MET A CA 1
ATOM 626 C C . MET A 1 83 ? -4.605 9.927 9.447 1.00 97.38 83 MET A C 1
ATOM 628 O O . MET A 1 83 ? -4.825 9.365 10.516 1.00 97.38 83 MET A O 1
ATOM 632 N N . ALA A 1 84 ? -5.144 11.105 9.135 1.00 97.69 84 ALA A N 1
ATOM 633 C CA . ALA A 1 84 ? -5.982 11.877 10.046 1.00 97.69 84 ALA A CA 1
ATOM 634 C C . ALA A 1 84 ? -7.252 11.111 10.453 1.00 97.69 84 ALA A C 1
ATOM 636 O O . ALA A 1 84 ? -7.664 11.156 11.614 1.00 97.69 84 ALA A O 1
ATOM 637 N N . SER A 1 85 ? -7.855 10.363 9.525 1.00 98.12 85 SER A N 1
ATOM 638 C CA . SER A 1 85 ? -9.009 9.507 9.813 1.00 98.12 85 SER A CA 1
ATOM 639 C C . SER A 1 85 ? -8.664 8.392 10.807 1.00 98.12 85 SER A C 1
ATOM 641 O O . SER A 1 85 ? -9.388 8.191 11.786 1.00 98.12 85 SER A O 1
ATOM 643 N N . LEU A 1 86 ? -7.532 7.707 10.604 1.00 97.56 86 LEU A N 1
ATOM 644 C CA . LEU A 1 86 ? -7.036 6.674 11.518 1.00 97.56 86 LEU A CA 1
ATOM 645 C C . LEU A 1 86 ? -6.656 7.255 12.891 1.00 97.56 86 LEU A C 1
ATOM 647 O O . LEU A 1 86 ? -6.993 6.674 13.918 1.00 97.56 86 LEU A O 1
ATOM 651 N N . GLU A 1 87 ? -6.009 8.421 12.937 1.00 96.94 87 GLU A N 1
ATOM 652 C CA . GLU A 1 87 ? -5.641 9.100 14.188 1.00 96.94 87 GLU A CA 1
ATOM 653 C C . GLU A 1 87 ? -6.864 9.568 14.981 1.00 96.94 87 GLU A C 1
ATOM 655 O O . GLU A 1 87 ? -6.908 9.416 16.204 1.00 96.94 87 GLU A O 1
ATOM 660 N N . SER A 1 88 ? -7.890 10.083 14.296 1.00 96.81 88 SER A N 1
ATOM 661 C CA . SER A 1 88 ? -9.156 10.467 14.925 1.00 96.81 88 SER A CA 1
ATOM 662 C C . SER A 1 88 ? -9.909 9.268 15.500 1.00 96.81 88 SER A C 1
ATOM 664 O O . SER A 1 88 ? -10.567 9.397 16.530 1.00 96.81 88 SER A O 1
ATOM 666 N N . ALA A 1 89 ? -9.835 8.104 14.852 1.00 95.44 89 ALA A N 1
ATOM 667 C CA . ALA A 1 89 ? -10.421 6.881 15.390 1.00 95.44 89 ALA A CA 1
ATOM 668 C C . ALA A 1 89 ? -9.613 6.340 16.576 1.00 95.44 89 ALA A C 1
ATOM 670 O O . ALA A 1 89 ? -10.198 5.996 17.600 1.00 95.44 89 ALA A O 1
ATOM 671 N N . ALA A 1 90 ? -8.280 6.353 16.487 1.00 93.88 90 ALA A N 1
ATOM 672 C CA . ALA A 1 90 ? -7.402 5.903 17.564 1.00 93.88 90 ALA A CA 1
ATOM 673 C C . ALA A 1 90 ? -7.580 6.724 18.853 1.00 93.88 90 ALA A C 1
ATOM 675 O O . ALA A 1 90 ? -7.528 6.163 19.943 1.00 93.88 90 ALA A O 1
ATOM 676 N N . SER A 1 91 ? -7.830 8.035 18.750 1.00 92.31 91 SER A N 1
ATOM 677 C CA . SER A 1 91 ? -8.058 8.899 19.920 1.00 92.31 91 SER A CA 1
ATOM 678 C C . SER A 1 91 ? -9.416 8.697 20.599 1.00 92.31 91 SER A C 1
ATOM 680 O O . SER A 1 91 ? -9.586 9.095 21.749 1.00 92.31 91 SER A O 1
ATOM 682 N N . LYS A 1 92 ? -10.377 8.075 19.906 1.00 89.00 92 LYS A N 1
ATOM 683 C CA . LYS A 1 92 ? -11.728 7.781 20.411 1.00 89.00 92 LYS A CA 1
ATOM 684 C C . LYS A 1 92 ? -11.881 6.351 20.929 1.00 89.00 92 LYS A C 1
ATOM 686 O O . LYS A 1 92 ? -12.948 6.028 21.447 1.00 89.00 92 LYS A O 1
ATOM 691 N N . ALA A 1 93 ? -10.861 5.507 20.771 1.00 82.69 93 ALA A N 1
ATOM 692 C CA . ALA A 1 93 ? -10.902 4.119 21.212 1.00 82.69 93 ALA A CA 1
ATOM 693 C C . ALA A 1 93 ? -11.194 4.055 22.720 1.00 82.69 93 ALA A C 1
ATOM 695 O O . ALA A 1 93 ? -10.496 4.666 23.531 1.00 82.69 93 ALA A O 1
ATOM 696 N N . SER A 1 94 ? -12.235 3.314 23.099 1.00 67.81 94 SER A N 1
ATOM 697 C CA . SER A 1 94 ? -12.785 3.254 24.463 1.00 67.81 94 SER A CA 1
ATOM 698 C C . SER A 1 94 ? -11.907 2.489 25.465 1.00 67.81 94 SER A C 1
ATOM 700 O O . SER A 1 94 ? -12.302 2.302 26.612 1.00 67.81 94 SER A O 1
ATOM 702 N N . GLY A 1 95 ? -10.721 2.033 25.052 1.00 68.69 95 GLY A N 1
ATOM 703 C CA . GLY A 1 95 ? -9.830 1.183 25.847 1.00 68.69 95 GLY A CA 1
ATOM 704 C C . GLY A 1 95 ? -10.166 -0.312 25.774 1.00 68.69 95 GLY A C 1
ATOM 705 O O . GLY A 1 95 ? -9.365 -1.136 26.214 1.00 68.69 95 GLY A O 1
ATOM 706 N N . GLU A 1 96 ? -11.300 -0.684 25.175 1.00 75.06 96 GLU A N 1
ATOM 707 C CA . GLU A 1 96 ? -11.587 -2.068 24.800 1.00 75.06 96 GLU A CA 1
ATOM 708 C C . GLU A 1 96 ? -10.751 -2.459 23.573 1.00 75.06 96 GLU A C 1
ATOM 710 O O . GLU A 1 96 ? -10.584 -1.682 22.640 1.00 75.06 96 GLU A O 1
ATOM 715 N N . ASN A 1 97 ? -10.200 -3.675 23.544 1.00 81.38 97 ASN A N 1
ATOM 716 C CA . ASN A 1 97 ? -9.436 -4.152 22.387 1.00 81.38 97 ASN A CA 1
ATOM 717 C C . ASN A 1 97 ? -10.381 -4.801 21.365 1.00 81.38 97 ASN A C 1
ATOM 719 O O . ASN A 1 97 ? -10.344 -6.018 21.154 1.00 81.38 97 ASN A O 1
ATOM 723 N N . THR A 1 98 ? -11.277 -4.005 20.775 1.00 91.44 98 THR A N 1
ATOM 724 C CA . THR A 1 98 ? -12.186 -4.500 19.736 1.00 91.44 98 THR A CA 1
ATOM 725 C C . THR A 1 98 ? -11.428 -4.799 18.439 1.00 91.44 98 THR A C 1
ATOM 727 O O . THR A 1 98 ? -10.291 -4.372 18.232 1.00 91.44 98 THR A O 1
ATOM 730 N N . PHE A 1 99 ? -12.067 -5.527 17.517 1.00 90.75 99 PHE A N 1
ATOM 731 C CA . PHE A 1 99 ? -11.499 -5.755 16.182 1.00 90.75 99 PHE A CA 1
ATOM 732 C C . PHE A 1 99 ? -11.230 -4.438 15.435 1.00 90.75 99 PHE A C 1
ATOM 734 O O . PHE A 1 99 ? -10.222 -4.329 14.740 1.00 90.75 99 PHE A O 1
ATOM 741 N N . ALA A 1 100 ? -12.114 -3.447 15.588 1.00 92.31 100 ALA A N 1
ATOM 742 C CA . ALA A 1 100 ? -11.962 -2.145 14.951 1.00 92.31 100 ALA A CA 1
ATOM 743 C C . ALA A 1 100 ? -10.781 -1.367 15.546 1.00 92.31 100 ALA A C 1
ATOM 745 O O . ALA A 1 100 ? -9.963 -0.848 14.790 1.00 92.31 100 ALA A O 1
ATOM 746 N N . ASP A 1 101 ? -10.633 -1.364 16.874 1.00 92.56 101 ASP A N 1
ATOM 747 C CA . ASP A 1 101 ? -9.517 -0.686 17.547 1.00 92.56 101 ASP A CA 1
ATOM 748 C C . ASP A 1 101 ? -8.173 -1.320 17.181 1.00 92.56 101 ASP A C 1
ATOM 750 O O . ASP A 1 101 ? -7.199 -0.616 16.905 1.00 92.56 101 ASP A O 1
ATOM 754 N N . ALA A 1 102 ? -8.127 -2.655 17.107 1.00 92.38 102 ALA A N 1
ATOM 755 C CA . ALA A 1 102 ? -6.945 -3.371 16.647 1.00 92.38 102 ALA A CA 1
ATOM 756 C C . ALA A 1 102 ? -6.602 -3.027 15.192 1.00 92.38 102 ALA A C 1
ATOM 758 O O . ALA A 1 102 ? -5.455 -2.700 14.900 1.00 92.38 102 ALA A O 1
ATOM 759 N N . PHE A 1 103 ? -7.594 -3.021 14.298 1.00 94.00 103 PHE A N 1
ATOM 760 C CA . PHE A 1 103 ? -7.397 -2.621 12.906 1.00 94.00 103 PHE A CA 1
ATOM 761 C C . PHE A 1 103 ? -6.847 -1.193 12.786 1.00 94.00 103 PHE A C 1
ATOM 763 O O . PHE A 1 103 ? -5.863 -0.981 12.079 1.00 94.00 103 PHE A O 1
ATOM 770 N N . VAL A 1 104 ? -7.465 -0.223 13.468 1.00 95.62 104 VAL A N 1
ATOM 771 C CA . VAL A 1 104 ? -7.069 1.191 13.399 1.00 95.62 104 VAL A CA 1
ATOM 772 C C . VAL A 1 104 ? -5.641 1.368 13.899 1.00 95.62 104 VAL A C 1
ATOM 774 O O . VAL A 1 104 ? -4.838 2.012 13.224 1.00 95.62 104 VAL A O 1
ATOM 777 N N . ARG A 1 105 ? -5.305 0.766 15.045 1.00 95.12 105 ARG A N 1
ATOM 778 C CA . ARG A 1 105 ? -3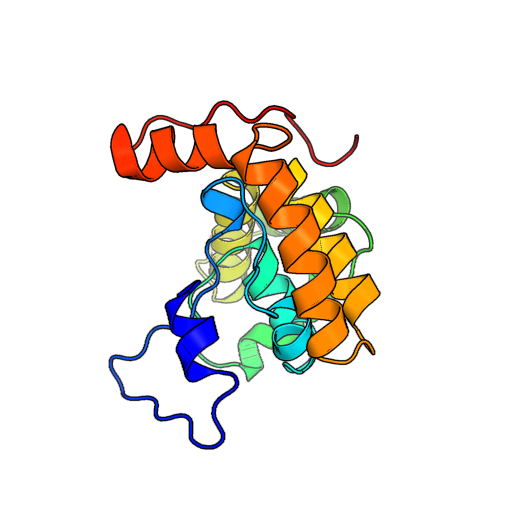.957 0.810 15.617 1.00 95.12 105 ARG A CA 1
ATOM 779 C C . ARG A 1 105 ? -2.929 0.213 14.659 1.00 95.12 105 ARG A C 1
ATOM 781 O O . ARG A 1 105 ? -1.959 0.886 14.324 1.00 95.12 105 ARG A O 1
ATOM 788 N N . ASP A 1 106 ? -3.164 -1.005 14.179 1.00 95.25 106 ASP A N 1
ATOM 789 C CA . ASP A 1 106 ? -2.210 -1.726 13.336 1.00 95.25 106 ASP A CA 1
ATOM 790 C C . ASP A 1 106 ? -2.024 -1.023 11.974 1.00 95.25 106 ASP A C 1
ATOM 792 O O . ASP A 1 106 ? -0.903 -0.905 11.471 1.00 95.25 106 ASP A O 1
ATOM 796 N N . ALA A 1 107 ? -3.105 -0.496 11.384 1.00 96.75 107 ALA A N 1
ATOM 797 C CA . ALA A 1 107 ? -3.049 0.291 10.154 1.00 96.75 107 ALA A CA 1
ATOM 798 C C . ALA A 1 107 ? -2.281 1.604 10.358 1.00 96.75 107 ALA A C 1
ATOM 800 O O . ALA A 1 107 ? -1.415 1.938 9.548 1.00 96.75 107 ALA A O 1
ATOM 801 N N . LEU A 1 108 ? -2.555 2.329 11.444 1.00 97.12 108 LEU A N 1
ATOM 802 C CA . LEU A 1 108 ? -1.887 3.589 11.758 1.00 97.12 108 LEU A CA 1
ATOM 803 C C . LEU A 1 108 ? -0.388 3.390 12.015 1.00 97.12 108 LEU A C 1
ATOM 805 O O . LEU A 1 108 ? 0.428 4.148 11.492 1.00 97.12 108 LEU A O 1
ATOM 809 N N . GLU A 1 109 ? -0.005 2.360 12.771 1.00 96.12 109 GLU A N 1
ATOM 810 C CA . GLU A 1 109 ? 1.402 2.017 13.003 1.00 96.12 109 GLU A CA 1
ATOM 811 C C . GLU A 1 109 ? 2.124 1.654 11.702 1.00 96.12 109 GLU A C 1
ATOM 813 O O . GLU A 1 109 ? 3.240 2.122 11.450 1.00 96.12 109 GLU A O 1
ATOM 818 N N . ALA A 1 110 ? 1.485 0.855 10.844 1.00 96.56 110 ALA A N 1
ATOM 819 C CA . ALA A 1 110 ? 2.035 0.498 9.545 1.00 96.56 110 ALA A CA 1
ATOM 820 C C . ALA A 1 110 ? 2.252 1.735 8.664 1.00 96.56 110 ALA A C 1
ATOM 822 O O . ALA A 1 110 ? 3.329 1.894 8.082 1.00 96.56 110 ALA A O 1
ATOM 823 N N . MET A 1 111 ? 1.271 2.639 8.624 1.00 97.06 111 MET A N 1
ATOM 824 C CA . MET A 1 111 ? 1.374 3.875 7.859 1.00 97.06 111 MET A CA 1
ATOM 825 C C . MET A 1 111 ? 2.469 4.802 8.407 1.00 97.06 111 MET A C 1
ATOM 827 O O . MET A 1 111 ? 3.278 5.295 7.627 1.00 97.06 111 MET A O 1
ATOM 831 N N . LYS A 1 112 ? 2.579 4.973 9.734 1.00 95.25 112 LYS A N 1
ATOM 832 C CA . LYS A 1 112 ? 3.633 5.789 10.379 1.00 95.25 112 LYS A CA 1
ATOM 833 C C . LYS A 1 112 ? 5.047 5.268 10.138 1.00 95.25 112 LYS A C 1
ATOM 835 O O . LYS A 1 112 ? 6.005 6.038 10.173 1.00 95.25 112 LYS A O 1
ATOM 840 N N . ARG A 1 113 ? 5.195 3.959 9.938 1.00 93.75 113 ARG A N 1
ATOM 841 C CA . ARG A 1 113 ? 6.488 3.320 9.671 1.00 93.75 113 ARG A CA 1
ATOM 842 C C . ARG A 1 113 ? 6.917 3.429 8.205 1.00 93.75 113 ARG A C 1
ATOM 844 O O . ARG A 1 113 ? 8.115 3.390 7.938 1.00 93.75 113 ARG A O 1
ATOM 851 N N . GLY A 1 114 ? 5.969 3.535 7.276 1.00 95.19 114 GLY A N 1
ATOM 852 C CA . GLY A 1 114 ? 6.244 3.609 5.841 1.00 95.19 114 GLY A CA 1
ATOM 853 C C . GLY A 1 114 ? 6.918 4.911 5.400 1.00 95.19 114 GLY A C 1
ATOM 854 O O . GLY A 1 114 ? 6.866 5.923 6.094 1.00 95.19 114 GLY A O 1
ATOM 855 N N . SER A 1 115 ? 7.547 4.877 4.224 1.00 97.06 115 SER A N 1
ATOM 856 C CA . SER A 1 115 ? 8.066 6.073 3.549 1.00 97.06 115 SER A CA 1
ATOM 857 C C . SER A 1 115 ? 6.897 6.943 3.056 1.00 97.06 115 SER A C 1
ATOM 859 O O . SER A 1 115 ? 6.078 6.452 2.266 1.00 97.06 115 SER A O 1
ATOM 861 N N . PRO A 1 116 ? 6.825 8.234 3.442 1.00 96.94 116 PRO A N 1
ATOM 862 C CA . PRO A 1 116 ? 5.757 9.124 2.987 1.00 96.94 116 PRO A CA 1
ATOM 863 C C . PRO A 1 116 ? 5.723 9.297 1.463 1.00 96.94 116 PRO A C 1
ATOM 865 O O . PRO A 1 116 ? 4.650 9.264 0.860 1.00 96.94 116 PRO A O 1
ATOM 868 N N . LEU A 1 117 ? 6.896 9.391 0.824 1.00 96.62 117 LEU A N 1
ATOM 869 C CA . LEU A 1 117 ? 7.018 9.445 -0.637 1.00 96.62 117 LEU A CA 1
ATOM 870 C C . LEU A 1 117 ? 6.446 8.185 -1.290 1.00 96.62 117 LEU A C 1
ATOM 872 O O . LEU A 1 117 ? 5.687 8.261 -2.257 1.00 96.62 117 LEU A O 1
ATOM 876 N N . SER A 1 118 ? 6.807 7.020 -0.756 1.00 97.69 118 SER A N 1
ATOM 877 C CA . SER A 1 118 ? 6.371 5.734 -1.297 1.00 97.69 118 SER A CA 1
ATOM 878 C C . SER A 1 118 ? 4.862 5.555 -1.167 1.00 97.69 118 SER A C 1
ATOM 880 O O . SER A 1 118 ? 4.219 5.103 -2.113 1.00 97.69 118 SER A O 1
ATOM 882 N N . GLN A 1 119 ? 4.271 5.982 -0.050 1.00 98.00 119 GLN A N 1
ATOM 883 C CA . GLN A 1 119 ? 2.820 5.971 0.147 1.00 98.00 119 GLN A CA 1
ATOM 884 C C . GLN A 1 119 ? 2.101 6.934 -0.803 1.00 98.00 119 GLN A C 1
ATOM 886 O O . GLN A 1 119 ? 1.100 6.554 -1.411 1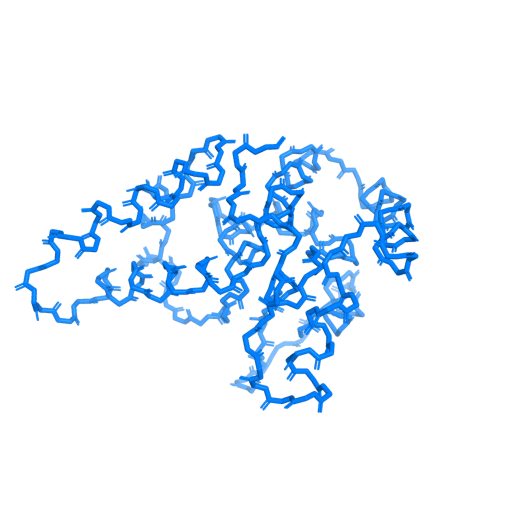.00 98.00 119 GLN A O 1
ATOM 891 N N . ALA A 1 120 ? 2.621 8.150 -0.993 1.00 97.44 120 ALA A N 1
ATOM 892 C CA . ALA A 1 120 ? 2.045 9.122 -1.923 1.00 97.44 120 ALA A CA 1
ATOM 893 C C . ALA A 1 120 ? 2.079 8.615 -3.376 1.00 97.44 120 ALA A C 1
ATOM 895 O O . ALA A 1 120 ? 1.079 8.690 -4.099 1.00 97.44 120 ALA A O 1
ATOM 896 N N . ILE A 1 121 ? 3.207 8.032 -3.798 1.00 97.19 121 ILE A N 1
ATOM 897 C CA . ILE A 1 121 ? 3.347 7.397 -5.115 1.00 97.19 121 ILE A CA 1
ATOM 898 C C . ILE A 1 121 ? 2.389 6.211 -5.242 1.00 97.19 121 ILE A C 1
ATOM 900 O O . ILE A 1 121 ? 1.684 6.118 -6.245 1.00 97.19 121 ILE A O 1
ATOM 904 N N . THR A 1 122 ? 2.308 5.352 -4.226 1.00 98.19 122 THR A N 1
ATOM 905 C CA . THR A 1 122 ? 1.415 4.184 -4.202 1.00 98.19 122 THR A CA 1
ATOM 906 C C . THR A 1 122 ? -0.043 4.590 -4.382 1.00 98.19 122 THR A C 1
ATOM 908 O O . THR A 1 122 ? -0.713 4.076 -5.277 1.00 98.19 122 THR A O 1
ATOM 911 N N . LEU A 1 123 ? -0.523 5.563 -3.603 1.00 98.12 123 LEU A N 1
ATOM 912 C CA . LEU A 1 123 ? -1.887 6.085 -3.699 1.00 98.12 123 LEU A CA 1
ATOM 913 C C . LEU A 1 123 ? -2.193 6.584 -5.121 1.00 98.12 123 LEU A C 1
ATOM 915 O O . LEU A 1 123 ? -3.217 6.241 -5.718 1.00 98.12 123 LEU A O 1
ATOM 919 N N . LYS A 1 124 ? -1.265 7.354 -5.700 1.00 97.19 124 LYS A N 1
ATOM 920 C CA . LYS A 1 124 ? -1.393 7.910 -7.051 1.00 97.19 124 LYS A CA 1
ATOM 921 C C . LYS A 1 124 ? -1.365 6.833 -8.136 1.00 97.19 124 LYS A C 1
ATOM 923 O O . LYS A 1 124 ? -2.129 6.932 -9.097 1.00 97.19 124 LYS A O 1
ATOM 928 N N . LEU A 1 125 ? -0.509 5.821 -7.999 1.00 97.19 125 LEU A N 1
ATOM 929 C CA . LEU A 1 125 ? -0.423 4.691 -8.926 1.00 97.19 125 LEU A CA 1
ATOM 930 C C . LEU A 1 125 ? -1.693 3.855 -8.902 1.00 97.19 125 LEU A C 1
ATOM 932 O O . LEU A 1 125 ? -2.266 3.615 -9.961 1.00 97.19 125 LEU A O 1
ATOM 936 N N . MET A 1 126 ? -2.162 3.481 -7.712 1.00 97.75 126 MET A N 1
ATOM 937 C CA . MET A 1 126 ? -3.406 2.738 -7.531 1.00 97.75 126 MET A CA 1
ATOM 938 C C . MET A 1 126 ? -4.571 3.460 -8.216 1.00 97.75 126 MET A C 1
ATOM 940 O O . MET A 1 126 ? -5.258 2.867 -9.040 1.00 97.75 126 MET A O 1
ATOM 944 N N . ARG A 1 127 ? -4.740 4.770 -8.006 1.00 96.12 127 ARG A N 1
ATOM 945 C CA . ARG A 1 127 ? -5.809 5.523 -8.683 1.00 96.12 127 ARG A CA 1
ATOM 946 C C . ARG A 1 127 ? -5.658 5.592 -10.197 1.00 96.12 127 ARG A C 1
ATOM 948 O O . ARG A 1 127 ? -6.621 5.368 -10.922 1.00 96.12 127 ARG A O 1
ATOM 955 N N . ARG A 1 128 ? -4.458 5.905 -10.692 1.00 95.81 128 ARG A N 1
ATOM 956 C CA . ARG A 1 128 ? -4.210 6.019 -12.140 1.00 95.81 128 ARG A CA 1
ATOM 957 C C . ARG A 1 128 ? -4.367 4.686 -12.866 1.00 95.81 128 ARG A C 1
ATOM 959 O O . ARG A 1 128 ? -4.723 4.677 -14.040 1.00 95.81 128 ARG A O 1
ATOM 966 N N . ALA A 1 129 ? -4.101 3.582 -12.178 1.00 96.56 129 ALA A N 1
ATOM 967 C CA . ALA A 1 129 ? -4.169 2.241 -12.729 1.00 96.56 129 ALA A CA 1
ATOM 968 C C . ALA A 1 129 ? -5.559 1.591 -12.633 1.00 96.56 129 ALA A C 1
ATOM 970 O O . ALA A 1 129 ? -5.707 0.477 -13.125 1.00 96.56 129 ALA A O 1
ATOM 971 N N . ALA A 1 130 ? -6.570 2.261 -12.058 1.00 93.75 130 ALA A N 1
ATOM 972 C CA . ALA A 1 130 ? -7.893 1.678 -11.787 1.00 93.75 130 ALA A CA 1
ATOM 973 C C . ALA A 1 130 ? -8.531 0.974 -13.001 1.00 93.75 130 ALA A C 1
ATOM 975 O O . ALA A 1 130 ? -9.218 -0.034 -12.849 1.00 93.75 130 ALA A O 1
ATOM 976 N N . HIS A 1 131 ? -8.263 1.473 -14.212 1.00 93.75 131 HIS A N 1
ATOM 977 C CA . HIS A 1 131 ? -8.736 0.889 -15.472 1.00 93.75 131 HIS A CA 1
ATOM 978 C C . HIS A 1 131 ? -7.603 0.615 -16.472 1.00 93.75 131 HIS A C 1
ATOM 980 O O . HIS A 1 131 ? -7.846 0.418 -17.664 1.00 93.75 131 HIS A O 1
ATOM 986 N N . ALA A 1 132 ? -6.350 0.631 -16.015 1.00 97.12 132 ALA A N 1
ATOM 987 C CA . ALA A 1 132 ? -5.205 0.389 -16.877 1.00 97.12 132 ALA A CA 1
ATOM 988 C C . ALA A 1 132 ? -5.005 -1.121 -17.104 1.00 97.12 132 ALA A C 1
ATOM 990 O O . ALA A 1 132 ? -5.167 -1.917 -16.178 1.00 97.12 132 ALA A O 1
ATOM 991 N N . PRO A 1 133 ? -4.612 -1.551 -18.314 1.00 97.62 133 PRO A N 1
ATOM 992 C CA . PRO A 1 133 ? -4.248 -2.941 -18.551 1.00 97.62 133 PRO A CA 1
ATOM 993 C C . PRO A 1 133 ? -2.901 -3.266 -17.892 1.00 97.62 133 PRO A C 1
ATOM 995 O O . PRO A 1 133 ? -2.020 -2.407 -17.819 1.00 97.62 133 PRO A O 1
ATOM 998 N N . LEU A 1 134 ? -2.691 -4.534 -17.520 1.00 97.12 134 LEU A N 1
ATOM 999 C CA . LEU A 1 134 ? -1.465 -5.012 -16.860 1.00 97.12 134 LEU A CA 1
ATOM 1000 C C . LEU A 1 134 ? -0.171 -4.524 -17.533 1.00 97.12 134 LEU A C 1
ATOM 1002 O O . LEU A 1 134 ? 0.742 -4.066 -16.851 1.00 97.12 134 LEU A O 1
ATOM 1006 N N . ARG A 1 135 ? -0.104 -4.559 -18.873 1.00 97.94 135 ARG A N 1
ATOM 1007 C CA . ARG A 1 135 ? 1.070 -4.093 -19.636 1.00 97.94 135 ARG A CA 1
ATOM 1008 C C . ARG A 1 135 ? 1.450 -2.641 -19.324 1.00 97.94 135 ARG A C 1
ATOM 1010 O O . ARG A 1 135 ? 2.629 -2.310 -19.291 1.00 97.94 135 ARG A O 1
ATOM 1017 N N . THR A 1 136 ? 0.457 -1.779 -19.104 1.00 98.12 136 THR A N 1
ATOM 1018 C CA . THR A 1 136 ? 0.669 -0.361 -18.806 1.00 98.12 136 THR A CA 1
ATOM 1019 C C . THR A 1 136 ? 1.186 -0.204 -17.386 1.00 98.12 136 THR A C 1
ATOM 1021 O O . THR A 1 136 ? 2.130 0.551 -17.177 1.00 98.12 136 THR A O 1
ATOM 1024 N N . CYS A 1 137 ? 0.631 -0.958 -16.435 1.00 98.06 137 CYS A N 1
ATOM 1025 C CA . CYS A 1 137 ? 1.121 -0.974 -15.060 1.00 98.06 137 CYS A CA 1
ATOM 1026 C C . CYS A 1 137 ? 2.588 -1.424 -15.003 1.00 98.06 137 CYS A C 1
ATOM 1028 O O . CYS A 1 137 ? 3.417 -0.700 -14.468 1.00 98.06 137 CYS A O 1
ATOM 1030 N N . LEU A 1 138 ? 2.940 -2.531 -15.667 1.00 97.88 138 LEU A N 1
ATOM 1031 C CA . LEU A 1 138 ? 4.324 -3.024 -15.720 1.00 97.88 138 LEU A CA 1
ATOM 1032 C C . LEU A 1 138 ? 5.291 -2.042 -16.405 1.00 97.88 138 LEU A C 1
ATOM 1034 O O . LEU A 1 138 ? 6.442 -1.906 -15.987 1.00 97.88 138 LEU A O 1
ATOM 1038 N N . ALA A 1 139 ? 4.841 -1.334 -17.446 1.00 98.06 139 ALA A N 1
ATOM 1039 C CA . ALA A 1 139 ? 5.653 -0.308 -18.100 1.00 98.06 139 ALA A CA 1
ATOM 1040 C C . ALA A 1 139 ? 5.933 0.883 -17.166 1.00 98.06 139 ALA A C 1
ATOM 1042 O O . ALA A 1 139 ? 7.063 1.369 -17.105 1.00 98.06 139 ALA A O 1
ATOM 1043 N N . VAL A 1 140 ? 4.925 1.330 -16.408 1.00 97.44 140 VAL A N 1
ATOM 1044 C CA . VAL A 1 140 ? 5.090 2.373 -15.383 1.00 97.44 140 VAL A CA 1
ATOM 1045 C C . VAL A 1 140 ? 6.016 1.894 -14.266 1.00 97.44 140 VAL A C 1
ATOM 1047 O O . VAL A 1 140 ? 6.925 2.638 -13.891 1.00 97.44 140 VAL A O 1
ATOM 1050 N N . ASP A 1 141 ? 5.847 0.656 -13.800 1.00 97.31 141 ASP A N 1
ATOM 1051 C CA . ASP A 1 141 ? 6.693 0.064 -12.762 1.00 97.31 141 ASP A CA 1
ATOM 1052 C C . ASP A 1 141 ? 8.162 0.041 -13.206 1.00 97.31 141 ASP A C 1
ATOM 1054 O O . ASP A 1 141 ? 9.045 0.481 -12.475 1.00 97.31 141 ASP A O 1
ATOM 1058 N N . THR A 1 142 ? 8.436 -0.361 -14.450 1.00 96.94 142 THR A N 1
ATOM 1059 C CA . THR A 1 142 ? 9.800 -0.382 -15.014 1.00 96.94 142 THR A CA 1
ATOM 1060 C C . THR A 1 142 ? 10.469 0.996 -14.950 1.00 96.94 142 THR A C 1
ATOM 1062 O O . THR A 1 142 ? 11.637 1.122 -14.562 1.00 96.94 142 THR A O 1
ATOM 1065 N N . LEU A 1 143 ? 9.729 2.055 -15.296 1.00 96.25 143 LEU A N 1
ATOM 1066 C CA . LEU A 1 143 ? 10.234 3.428 -15.259 1.00 96.25 143 LEU A CA 1
ATOM 1067 C C . LEU A 1 143 ? 10.459 3.920 -13.828 1.00 96.25 143 LEU A C 1
ATOM 1069 O O . LEU A 1 143 ? 11.476 4.553 -13.544 1.00 96.25 143 LEU A O 1
ATOM 1073 N N . LEU A 1 144 ? 9.516 3.654 -12.927 1.00 96.44 144 LEU A N 1
ATOM 1074 C CA . LEU A 1 144 ? 9.592 4.126 -11.552 1.00 96.44 144 LEU A CA 1
ATOM 1075 C C . LEU A 1 144 ? 10.632 3.352 -10.742 1.00 96.44 144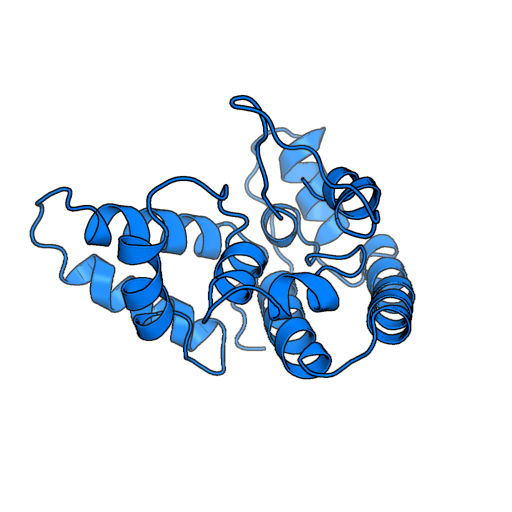 LEU A C 1
ATOM 1077 O O . LEU A 1 144 ? 11.449 3.990 -10.085 1.00 96.44 144 LEU A O 1
ATOM 1081 N N . VAL A 1 145 ? 10.690 2.018 -10.839 1.00 95.75 145 VAL A N 1
ATOM 1082 C CA . VAL A 1 145 ? 11.743 1.213 -10.191 1.00 95.75 145 VAL A CA 1
ATOM 1083 C C . VAL A 1 14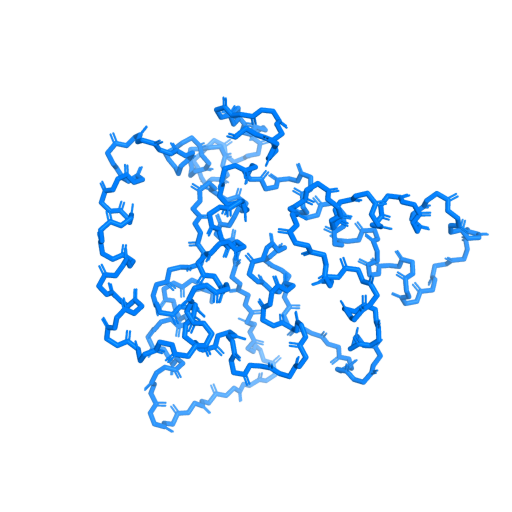5 ? 13.124 1.728 -10.596 1.00 95.75 145 VAL A C 1
ATOM 1085 O O . VAL A 1 145 ? 13.961 1.948 -9.725 1.00 95.75 145 VAL A O 1
ATOM 1088 N N . SER A 1 146 ? 13.337 2.035 -11.882 1.00 95.25 146 SER A N 1
ATOM 1089 C CA . SER A 1 146 ? 14.605 2.596 -12.375 1.00 95.25 146 SER A CA 1
ATOM 1090 C C . SER A 1 146 ? 15.013 3.898 -11.672 1.00 95.25 146 SER A C 1
ATOM 1092 O O . SER A 1 146 ? 16.202 4.134 -11.477 1.00 95.25 146 SER A O 1
ATOM 1094 N N . LYS A 1 147 ? 14.053 4.739 -11.268 1.00 95.31 147 LYS A N 1
ATOM 1095 C CA . LYS A 1 147 ? 14.322 5.957 -10.484 1.00 95.31 147 LYS A CA 1
ATOM 1096 C C . LYS A 1 147 ? 14.662 5.634 -9.030 1.00 95.31 147 LYS A C 1
ATOM 1098 O O . LYS A 1 147 ? 15.649 6.138 -8.499 1.00 95.31 147 LYS A O 1
ATOM 1103 N N . PHE A 1 148 ? 13.894 4.748 -8.397 1.00 95.31 148 PHE A N 1
ATOM 1104 C CA . PHE A 1 148 ? 14.125 4.357 -7.002 1.00 95.31 148 PHE A CA 1
ATOM 1105 C C . PHE A 1 148 ? 15.496 3.692 -6.807 1.00 95.31 148 PHE A C 1
ATOM 1107 O O . PHE A 1 148 ? 16.209 4.047 -5.870 1.00 95.31 148 PHE A O 1
ATOM 1114 N N . VAL A 1 149 ? 15.916 2.797 -7.710 1.00 93.06 149 VAL A N 1
ATOM 1115 C CA . VAL A 1 149 ? 17.234 2.132 -7.621 1.00 93.06 149 VAL A CA 1
ATOM 1116 C C . VAL A 1 149 ? 18.412 3.063 -7.922 1.00 93.06 149 VAL A C 1
ATOM 1118 O O . VAL A 1 149 ? 19.533 2.765 -7.525 1.00 93.06 149 VAL A O 1
ATOM 1121 N N . ARG A 1 150 ? 18.176 4.199 -8.593 1.00 94.31 150 ARG A N 1
ATOM 1122 C CA . ARG A 1 150 ? 19.185 5.248 -8.827 1.00 94.31 150 ARG A CA 1
ATOM 1123 C C . ARG A 1 150 ? 19.311 6.239 -7.666 1.00 94.31 150 ARG A C 1
ATOM 1125 O O . ARG A 1 150 ? 20.191 7.090 -7.711 1.00 94.31 150 ARG A O 1
ATOM 1132 N N . GLY A 1 151 ? 18.475 6.113 -6.634 1.00 90.94 151 GLY A N 1
ATOM 1133 C CA . GLY A 1 151 ? 18.512 6.969 -5.446 1.00 90.94 151 GLY A CA 1
ATOM 1134 C C . GLY A 1 151 ? 17.560 8.167 -5.480 1.00 90.94 151 GLY A C 1
ATOM 1135 O O . GLY A 1 151 ? 17.637 9.018 -4.599 1.00 90.94 151 GLY A O 1
ATOM 1136 N N . ASP A 1 152 ? 16.631 8.238 -6.440 1.00 89.94 152 ASP A N 1
ATOM 1137 C CA . ASP A 1 152 ? 15.650 9.336 -6.494 1.00 89.94 152 ASP A CA 1
ATOM 1138 C C . ASP A 1 152 ? 14.540 9.207 -5.425 1.00 89.94 152 ASP A C 1
ATOM 1140 O O . ASP A 1 152 ? 13.794 10.162 -5.188 1.00 89.94 152 ASP A O 1
ATOM 1144 N N . GLY A 1 153 ? 14.437 8.043 -4.770 1.00 91.94 153 GLY A N 1
ATOM 1145 C CA . GLY A 1 153 ? 13.462 7.732 -3.719 1.00 91.94 153 GLY A CA 1
ATOM 1146 C C . GLY A 1 153 ? 14.094 7.155 -2.447 1.00 91.94 153 GLY A C 1
ATOM 1147 O O . GLY A 1 153 ? 15.306 7.199 -2.262 1.00 91.94 153 GLY A O 1
ATOM 1148 N N . ASP A 1 154 ? 13.262 6.578 -1.577 1.00 95.94 154 ASP A N 1
ATOM 1149 C CA . ASP A 1 154 ? 13.667 6.100 -0.243 1.00 95.94 154 ASP A CA 1
ATOM 1150 C C . ASP A 1 154 ? 14.170 4.642 -0.213 1.00 95.94 154 ASP A C 1
ATOM 1152 O O . ASP A 1 154 ? 14.564 4.143 0.842 1.00 95.94 154 ASP A O 1
ATOM 1156 N N . PHE A 1 155 ? 14.168 3.941 -1.352 1.00 96.69 155 PHE A N 1
ATOM 1157 C CA . PHE A 1 155 ? 14.377 2.489 -1.407 1.00 96.69 155 PHE A CA 1
ATOM 1158 C C . PHE A 1 155 ? 15.733 2.044 -0.857 1.00 96.69 155 PHE A C 1
ATOM 1160 O O . PHE A 1 155 ? 15.804 1.115 -0.056 1.00 96.69 155 PHE A O 1
ATOM 1167 N N . ILE A 1 156 ? 16.817 2.726 -1.241 1.00 95.56 156 ILE A N 1
ATOM 1168 C CA . ILE A 1 156 ? 18.173 2.375 -0.790 1.00 95.56 156 ILE A CA 1
ATOM 1169 C C . ILE A 1 156 ? 18.276 2.504 0.736 1.00 95.56 156 ILE A C 1
ATOM 1171 O O . ILE A 1 156 ? 18.781 1.600 1.405 1.00 95.56 156 ILE A O 1
ATOM 1175 N N . GLN A 1 157 ? 17.754 3.600 1.295 1.00 93.81 157 GLN A N 1
ATOM 1176 C CA . GLN A 1 157 ? 17.768 3.836 2.737 1.00 93.81 157 GLN A CA 1
ATOM 1177 C C . GLN A 1 157 ? 16.860 2.850 3.481 1.00 93.81 157 GLN A C 1
ATOM 1179 O O . GLN A 1 157 ? 17.254 2.324 4.520 1.00 93.81 157 GLN A O 1
ATOM 1184 N N . GLY A 1 158 ? 15.670 2.564 2.950 1.00 95.25 158 GLY A N 1
ATOM 1185 C CA . GLY A 1 158 ? 14.737 1.611 3.546 1.00 95.25 158 GLY A CA 1
ATOM 1186 C C . GLY A 1 158 ? 15.292 0.188 3.573 1.00 95.25 158 GLY A C 1
ATOM 1187 O O . GLY A 1 158 ? 15.274 -0.453 4.623 1.00 95.25 158 GLY A O 1
ATOM 1188 N N . VAL A 1 159 ? 15.870 -0.289 2.464 1.00 94.94 159 VAL A N 1
ATOM 1189 C CA . VAL A 1 159 ? 16.561 -1.589 2.400 1.00 94.94 159 VAL A CA 1
ATOM 1190 C C . VAL A 1 159 ? 17.714 -1.644 3.392 1.00 94.94 159 VAL A C 1
ATOM 1192 O O . VAL A 1 159 ? 17.817 -2.612 4.149 1.00 94.94 159 VAL A O 1
ATOM 1195 N N . ARG A 1 160 ? 18.557 -0.606 3.435 1.00 94.25 160 ARG A N 1
ATOM 1196 C CA . ARG A 1 160 ? 19.665 -0.538 4.388 1.00 94.25 160 ARG A CA 1
ATOM 1197 C C . ARG A 1 160 ? 19.162 -0.659 5.824 1.00 94.25 160 ARG A C 1
ATOM 1199 O O . ARG A 1 160 ? 19.600 -1.548 6.541 1.00 94.25 160 ARG A O 1
ATOM 1206 N N . SER A 1 161 ? 18.203 0.167 6.221 1.00 93.50 161 SER A N 1
ATOM 1207 C CA . SER A 1 161 ? 17.684 0.195 7.590 1.00 93.50 161 SER A CA 1
ATOM 1208 C C . SER A 1 161 ? 16.978 -1.098 8.014 1.00 93.50 161 SER A C 1
ATOM 1210 O O . SER A 1 161 ? 17.175 -1.585 9.131 1.00 93.50 161 SER A O 1
ATOM 1212 N N . VAL A 1 162 ? 16.159 -1.676 7.132 1.00 91.25 162 VAL A N 1
ATOM 1213 C CA . VAL A 1 162 ? 15.306 -2.824 7.473 1.00 91.25 162 VAL A CA 1
ATOM 1214 C C . VAL A 1 162 ? 16.035 -4.157 7.309 1.00 91.25 162 VAL A C 1
ATOM 1216 O O . VAL A 1 162 ? 15.881 -5.040 8.151 1.00 91.25 162 VAL A O 1
ATOM 1219 N N . LEU A 1 163 ? 16.823 -4.325 6.243 1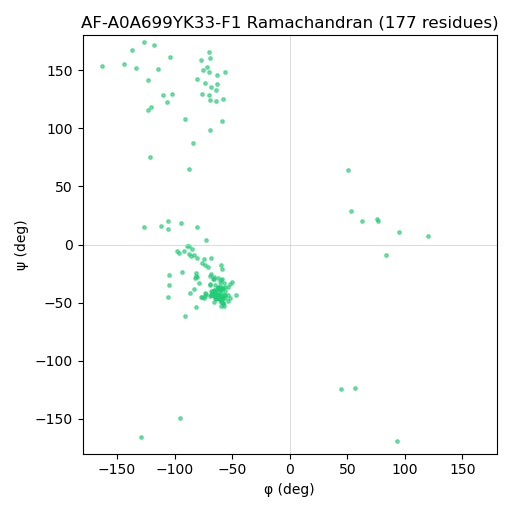.00 91.00 163 LEU A N 1
ATOM 1220 C CA . LEU A 1 163 ? 17.392 -5.625 5.866 1.00 91.00 163 LEU A CA 1
ATOM 1221 C C . LEU A 1 163 ? 18.882 -5.758 6.199 1.00 91.00 163 LEU A C 1
ATOM 1223 O O . LEU A 1 163 ? 19.318 -6.852 6.564 1.00 91.00 163 LEU A O 1
ATOM 1227 N N . ILE A 1 164 ? 19.653 -4.672 6.086 1.00 93.62 164 ILE A N 1
ATOM 1228 C CA . ILE A 1 164 ? 21.112 -4.694 6.289 1.00 93.62 164 ILE A CA 1
ATOM 1229 C C . ILE A 1 164 ? 21.451 -4.387 7.750 1.00 93.62 164 ILE A C 1
ATOM 1231 O O . ILE A 1 164 ? 21.979 -5.245 8.452 1.00 93.62 164 ILE A O 1
ATOM 1235 N N . ASP A 1 165 ? 21.075 -3.197 8.215 1.00 92.38 165 ASP A N 1
ATOM 1236 C CA . ASP A 1 165 ? 21.349 -2.687 9.563 1.00 92.38 165 ASP A CA 1
ATOM 1237 C C . ASP A 1 165 ? 20.359 -3.256 10.603 1.00 92.38 165 ASP A C 1
ATOM 1239 O O . ASP A 1 165 ? 20.584 -3.141 11.805 1.00 92.38 165 ASP A O 1
ATOM 1243 N N . ARG A 1 166 ? 19.277 -3.904 10.137 1.00 83.75 166 ARG A N 1
ATOM 1244 C CA . ARG A 1 166 ? 18.292 -4.676 10.919 1.00 83.75 166 ARG A CA 1
ATOM 1245 C C . ARG A 1 166 ? 17.723 -3.942 12.138 1.00 83.75 166 ARG A C 1
ATOM 1247 O O . ARG A 1 166 ? 17.846 -4.405 13.270 1.00 83.75 166 ARG A O 1
ATOM 1254 N N . GLY A 1 167 ? 17.000 -2.853 11.892 1.00 73.12 167 GLY A N 1
ATOM 1255 C CA . GLY A 1 167 ? 16.151 -2.223 12.913 1.00 73.12 167 GLY A CA 1
ATOM 1256 C C . GLY A 1 167 ? 16.506 -0.780 13.244 1.00 73.12 167 GLY A C 1
ATOM 1257 O O . GLY A 1 167 ? 15.908 -0.202 14.150 1.00 73.12 167 GLY A O 1
ATOM 1258 N N . THR A 1 168 ? 17.425 -0.163 12.501 1.00 80.38 168 THR A N 1
ATOM 1259 C CA . THR A 1 168 ? 17.561 1.294 12.540 1.00 80.38 168 THR A CA 1
ATOM 1260 C C . THR A 1 168 ? 16.324 1.925 11.911 1.00 80.38 168 THR A C 1
ATOM 1262 O O . THR A 1 168 ? 15.837 1.475 10.874 1.00 80.38 168 THR A O 1
ATOM 1265 N N . LYS A 1 169 ? 15.777 2.966 12.548 1.00 84.62 169 LYS A N 1
ATOM 1266 C CA . LYS A 1 169 ? 14.658 3.706 11.962 1.00 84.62 169 LYS A CA 1
ATOM 1267 C C . LYS A 1 169 ? 15.157 4.374 10.671 1.00 84.62 169 LYS A C 1
ATOM 1269 O O . LYS A 1 169 ? 16.137 5.118 10.736 1.00 84.62 169 LYS A O 1
ATOM 1274 N N . PRO A 1 170 ? 14.525 4.119 9.518 1.00 90.06 170 PRO A N 1
ATOM 1275 C CA . PRO A 1 170 ? 14.937 4.739 8.271 1.00 90.06 170 PRO A CA 1
ATOM 1276 C C . PRO A 1 170 ? 14.745 6.254 8.329 1.00 90.06 170 PRO A C 1
ATOM 1278 O O . PRO A 1 170 ? 13.702 6.754 8.754 1.00 90.06 170 PRO A O 1
ATOM 1281 N N . ALA A 1 171 ? 15.772 6.980 7.895 1.00 92.06 171 ALA A N 1
ATOM 1282 C CA . ALA A 1 171 ? 15.709 8.419 7.695 1.00 92.06 171 ALA A CA 1
ATOM 1283 C C . ALA A 1 171 ? 15.105 8.696 6.313 1.00 92.06 171 ALA A C 1
ATOM 1285 O O . ALA A 1 171 ? 15.824 8.779 5.320 1.00 92.06 171 ALA A O 1
ATOM 1286 N N . TRP A 1 172 ? 13.776 8.763 6.246 1.00 94.81 172 TRP A N 1
ATOM 1287 C CA . TRP A 1 172 ? 13.067 9.081 5.008 1.00 94.81 172 TRP A CA 1
ATOM 1288 C C . TRP A 1 172 ? 13.410 10.485 4.512 1.00 94.81 172 TRP A C 1
ATOM 1290 O O . TRP A 1 172 ? 13.588 11.409 5.307 1.00 94.81 172 TRP A O 1
ATOM 1300 N N . LYS A 1 173 ? 13.456 10.656 3.188 1.00 92.88 173 LYS A N 1
ATOM 1301 C CA . LYS A 1 173 ? 13.736 11.939 2.528 1.00 92.88 173 LYS A CA 1
ATOM 1302 C C . LYS A 1 173 ? 12.720 13.025 2.889 1.00 92.88 173 LYS A C 1
ATOM 1304 O O . LYS A 1 173 ? 13.071 14.200 2.926 1.00 92.88 173 LYS A O 1
ATOM 1309 N N . TYR A 1 174 ? 11.481 12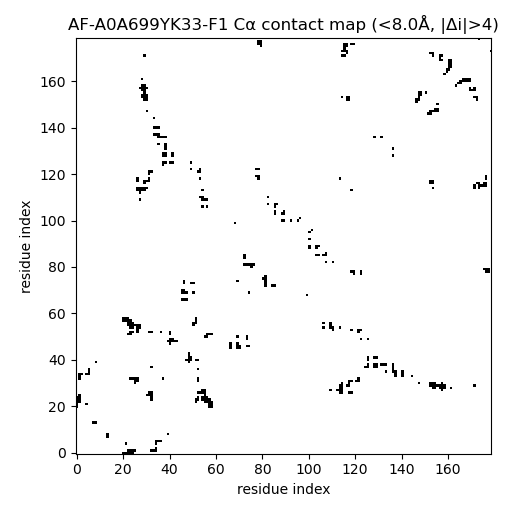.624 3.161 1.00 92.25 174 TYR A N 1
ATOM 1310 C CA . TYR A 1 174 ? 10.374 13.504 3.520 1.00 92.25 174 TYR A CA 1
ATOM 1311 C C . TYR A 1 174 ? 9.788 13.099 4.870 1.00 92.25 174 TYR A C 1
ATOM 1313 O O . TYR A 1 174 ? 9.652 11.910 5.160 1.00 92.25 174 TYR A O 1
ATOM 1321 N N . ALA A 1 175 ? 9.416 14.091 5.682 1.00 87.00 175 ALA A N 1
ATOM 1322 C CA . ALA A 1 175 ? 8.788 13.861 6.983 1.00 87.00 175 ALA A CA 1
ATOM 1323 C C . ALA A 1 175 ? 7.292 13.517 6.867 1.00 87.00 175 ALA A C 1
ATOM 1325 O O . ALA A 1 175 ? 6.783 12.735 7.668 1.00 87.00 175 ALA A O 1
ATOM 1326 N N . THR A 1 176 ? 6.599 14.081 5.871 1.00 83.81 176 THR A N 1
ATOM 1327 C CA . THR A 1 176 ? 5.166 13.875 5.604 1.00 83.81 176 THR A CA 1
ATOM 1328 C C . THR A 1 176 ? 4.913 13.697 4.105 1.00 83.81 176 THR A C 1
ATOM 1330 O O . THR A 1 176 ? 5.797 13.922 3.279 1.00 83.81 176 THR A O 1
ATOM 1333 N N . SER A 1 177 ? 3.709 13.249 3.750 1.00 76.31 177 SER A N 1
ATOM 1334 C CA . SER A 1 177 ? 3.254 13.005 2.372 1.00 76.31 177 SER A CA 1
ATOM 1335 C C . SER A 1 177 ? 2.490 14.194 1.766 1.00 76.31 177 SER A C 1
ATOM 1337 O O . SER A 1 177 ? 1.755 14.025 0.796 1.00 76.31 177 SER A O 1
ATOM 1339 N N . GLU A 1 178 ? 2.642 15.387 2.350 1.00 68.00 178 GLU A N 1
ATOM 1340 C CA . GLU A 1 178 ? 1.969 16.633 1.941 1.00 68.00 178 GLU A CA 1
ATOM 1341 C C . GLU A 1 178 ? 2.707 17.402 0.828 1.00 68.00 178 GLU A C 1
ATOM 1343 O O . GLU A 1 178 ? 2.160 18.363 0.290 1.00 68.00 178 GLU A O 1
ATOM 1348 N N . GLN A 1 179 ? 3.940 16.999 0.498 1.00 49.25 179 GLN A N 1
ATOM 1349 C CA . GLN A 1 179 ? 4.836 17.655 -0.469 1.00 49.25 179 GLN A CA 1
ATOM 1350 C C . GLN A 1 179 ? 4.842 16.936 -1.822 1.00 49.25 179 GLN A C 1
ATOM 1352 O O . GLN A 1 179 ? 4.899 17.640 -2.856 1.00 49.25 179 GLN A O 1
#

Sequence (179 aa):
MGGGAGVSIHGHFRVATERSVFAMPECAIGLYPDIGASFFLNQLPGRLGMYLALTGARLQGQLSRLLPLLDQHFVYDTVPEIMASLESAASKASGENTFADAFVRDALEAMKRGSPLSQAITLKLMRRAAHAPLRTCLAVDTLLVSKFVRGDGDFIQGVRSVLIDRGTKPAWKYATSEQ

Secondary structure (DSSP, 8-state):
-THHHHHHHTSS-----TT-----GGGGGT----TTHHHHGGGSSTTHHHHHHHH-----S-HHHHHHHHHHHS-SSSHHHHHHHHHHHHTT--SS--HHHHHHHHHHHHHHHS-HHHHHHHHHHHHHTTT--HHHHHHHHHHHHHHHHTTSSSHHHHHIIIIISSSPPP--S-SSS--

InterPro domains:
  IPR029045 ClpP/crotonase-like domain superfamily [SSF52096] (1-169)
  IPR032259 Enoyl-CoA hydratase/isomerase, HIBYL-CoA-H type [PTHR43176] (1-62)
  IPR045004 Enoyl-CoA hydratase/isomerase domain [PF16113] (1-62)
  IPR045004 Enoyl-CoA hydratase/isomerase domain [PF16113] (63-178)

Radius of gyration: 15.99 Å; Cα contacts (8 Å, |Δi|>4): 253; chains: 1; bounding box: 38×41×46 Å

Solvent-accessible surface area (backbone atoms only — not comparable to full-atom values): 9780 Å² total; per-residue (Å²): 66,56,71,62,39,44,72,38,73,78,42,94,72,75,87,80,57,99,84,61,68,48,33,29,50,30,10,60,30,18,32,46,53,48,76,29,36,32,36,60,30,59,71,37,72,87,39,52,23,59,50,29,43,48,37,22,46,67,74,74,83,63,62,84,71,46,52,62,56,30,61,69,34,65,66,55,97,42,63,61,52,27,50,50,46,31,52,57,49,57,75,64,54,85,79,63,89,42,75,65,50,49,49,35,48,54,46,44,54,32,47,72,61,24,27,28,62,22,37,44,51,37,56,53,44,38,63,69,24,62,85,45,55,55,70,56,38,41,53,51,36,56,57,50,53,58,38,28,79,72,59,80,47,36,24,62,53,14,40,39,18,59,70,70,68,59,69,49,82,59,82,55,91,44,96,54,54,89,122

Nearest PDB structures (foldseek):
  4j2u-assembly2_B  TM=8.698E-01  e=1.879E-10  Cereibacter sphaeroides 2.4.1
  3bpt-assembly1_A  TM=8.111E-01  e=1.083E-08  Homo sapiens
  6xyw-assembly1_BE  TM=8.541E-01  e=5.025E-08  Arabidopsis thaliana
  3ju1-assembly2_B  TM=7.751E-01  e=1.872E-07  Shewanella oneidensis MR-1
  7wc4-assembly1_A  TM=3.390E-01  e=2.723E+00  Homo sapiens

Foldseek 3Di:
DQVVCLVAVPDPDHDDDPPDKDAQLQQLQWAWRASLLLQVLLVDPACRSLLRRQLRDIPDDDVVVVRVLCVQQVVDLFLVSSLVSLVVVQVVPPPDPDPSNVVSVSSNVSNQSGALQRSRVNSVSSVVSSPPDSVVRNVVSVVVVVCVVVPVIQNVQSCCCCPPVNHHRGPGPDNHNPD

Organism: Haematococcus lacustris (NCBI:txid44745)

Mean predicted aligned error: 3.74 Å